Protein AF-X1TPT5-F1 (afdb_monomer_lite)

pLDDT: mean 90.14, std 8.75, range [55.34, 98.5]

Organism: NCBI:txid412755

Radius of gyration: 17.84 Å; chains: 1; bounding box: 41×44×54 Å

Sequence (217 aa):
YGFRPVYEFGQLGDITSLRATVYGDYRAWPNLPEQVDQLLGYGKPDIVAYSRADDLILFGVEETAAVPTGNQSLQRLERVWYAATKQIPFVYLMGEYGLHKDGGVRRTSIWPAYLSIKLSGQFTCPSLTLTYGDKEHYDDYNVGYGLQQTGQFVYLSLAKKAKLNVKTEEKNLYKAVFQGMAGFILNQMDEIAPFCPGKQMLEREDFAEFLASRIVS

Foldseek 3Di:
DDDWDWDKDADDAQPRIDIDTDDQDQVRDPPRQPVQVVLCVQNDANDWDADPVVRDTLAGEHEDLDAQDPCPLVVCVSSLLVCLVVLHAYEYEYAQWGQDPVRDIDGHDLVQLVSQLVSCQPSLHHRFYFYAADSVGTSDNVGDCRNVLVVLSVVVSVSVVSVHPCLVVQLVSQLVRLLVSLCSCLVCVVVPDVDDVCNVLSPDPCNSNVSSVSSSD

Secondary structure (DSSP, 8-state):
-----EEEE--BTTBS-EEEEP-SSGGGSTT--HHHHHHHHT---SEEEEETTTTEEEEEEEEE---S-TTTTTTTHHHHHHHHHTT--EEEEEESEEE-TTS-EEEPPSHHHHHHHHHHHHHSS-EEEEEE--SSSTT-TTSSSHHHHHHHHHHHHHHHHTT---HHHHHHHHHHHHHHHHHHHHHHHHHH-S--TTHHHHT-TTHHHHHHHHHH-

Structure (mmCIF, N/CA/C/O backbone):
data_AF-X1TPT5-F1
#
_entry.id   AF-X1TPT5-F1
#
loop_
_atom_site.group_PDB
_atom_site.id
_atom_site.type_symbol
_atom_site.label_atom_id
_atom_site.label_alt_id
_atom_site.label_comp_id
_atom_site.label_asym_id
_atom_site.label_entity_id
_atom_site.label_seq_id
_atom_site.pdbx_PDB_ins_code
_atom_site.Cartn_x
_atom_site.Cartn_y
_atom_site.Cartn_z
_atom_site.occupancy
_atom_site.B_iso_or_equiv
_atom_site.auth_seq_id
_atom_site.auth_comp_id
_atom_site.auth_asym_id
_atom_site.auth_atom_id
_atom_site.pdbx_PDB_model_num
ATOM 1 N N . TYR A 1 1 ? -3.551 -26.750 14.983 1.00 55.34 1 TYR A N 1
ATOM 2 C CA . TYR A 1 1 ? -4.004 -25.342 14.971 1.00 55.34 1 TYR A CA 1
ATOM 3 C C . TYR A 1 1 ? -3.626 -24.706 16.305 1.00 55.34 1 TYR A C 1
ATOM 5 O O . TYR A 1 1 ? -4.365 -24.902 17.258 1.00 55.34 1 TYR A O 1
ATOM 13 N N . GLY A 1 2 ? -2.440 -24.094 16.448 1.00 64.94 2 GLY A N 1
ATOM 14 C CA . GLY A 1 2 ? -1.827 -24.019 17.792 1.00 64.94 2 GLY A CA 1
ATOM 15 C C . GLY A 1 2 ? -0.926 -22.837 18.147 1.00 64.94 2 GLY A C 1
ATOM 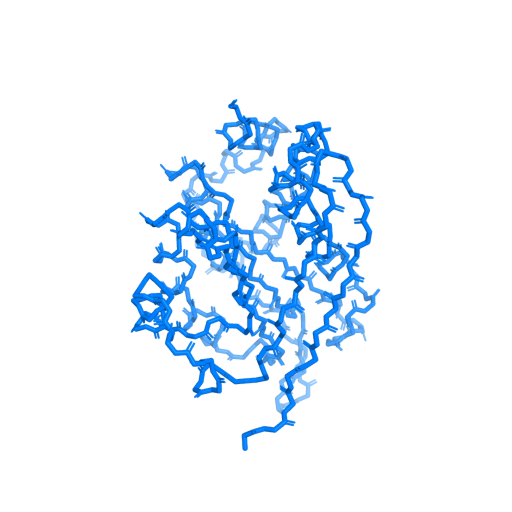16 O O . GLY A 1 2 ? -0.358 -22.869 19.228 1.00 64.94 2 GLY A O 1
ATOM 17 N N . PHE A 1 3 ? -0.805 -21.795 17.322 1.00 68.56 3 PHE A N 1
ATOM 18 C CA . PHE A 1 3 ? -0.099 -20.571 17.721 1.00 68.56 3 PHE A CA 1
ATOM 19 C C . PHE A 1 3 ? -1.057 -19.384 17.634 1.00 68.56 3 PHE A C 1
ATOM 21 O O . PHE A 1 3 ? -1.492 -19.008 16.544 1.00 68.56 3 PHE A O 1
ATOM 28 N N . ARG A 1 4 ? -1.457 -18.880 18.806 1.00 82.38 4 ARG A N 1
ATOM 29 C CA . ARG A 1 4 ? -2.383 -17.753 18.972 1.00 82.38 4 ARG A CA 1
ATOM 30 C C . ARG A 1 4 ? -1.859 -16.795 20.042 1.00 82.38 4 ARG A C 1
ATOM 32 O O . ARG A 1 4 ? -2.430 -16.750 21.135 1.00 82.38 4 ARG A O 1
ATOM 39 N N . PRO A 1 5 ? -0.726 -16.117 19.804 1.00 84.69 5 PRO A N 1
ATOM 40 C CA . PRO A 1 5 ? -0.197 -15.207 20.797 1.00 84.69 5 PRO A CA 1
ATOM 41 C C . PRO A 1 5 ? -1.187 -14.058 20.995 1.00 84.69 5 PRO A C 1
ATOM 43 O O . PRO A 1 5 ? -1.812 -13.557 20.053 1.00 84.69 5 PRO A O 1
ATOM 46 N N . VAL 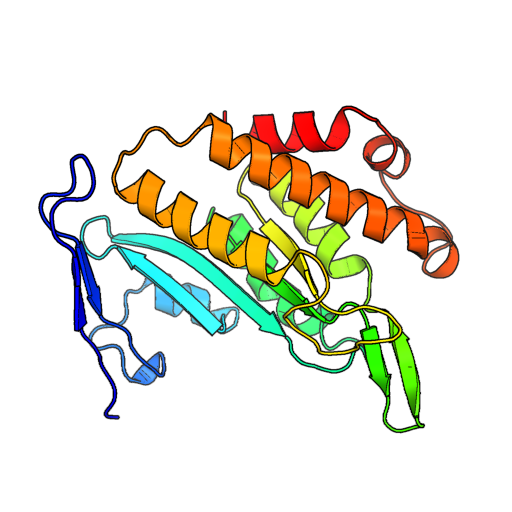A 1 6 ? -1.340 -13.688 22.258 1.00 87.00 6 VAL A N 1
ATOM 47 C CA . VAL A 1 6 ? -2.114 -12.532 22.678 1.00 87.00 6 VAL A CA 1
ATOM 48 C C . VAL A 1 6 ? -1.111 -11.514 23.182 1.00 87.00 6 VAL A C 1
ATOM 50 O O . VAL A 1 6 ? -0.386 -11.784 24.137 1.00 87.00 6 VAL A O 1
ATOM 53 N N . TYR A 1 7 ? -1.071 -10.364 22.526 1.00 84.38 7 TYR A N 1
ATOM 54 C CA . TYR A 1 7 ? -0.283 -9.223 22.958 1.00 84.38 7 TYR A CA 1
ATOM 55 C C . TYR A 1 7 ? -1.219 -8.221 23.611 1.00 84.38 7 TYR A C 1
ATOM 57 O O . TYR A 1 7 ? -2.241 -7.850 23.029 1.00 84.38 7 TYR A O 1
ATOM 65 N N . GLU A 1 8 ? -0.871 -7.803 24.820 1.00 83.31 8 GLU A N 1
ATOM 66 C CA . GLU A 1 8 ? -1.584 -6.765 25.549 1.00 83.31 8 GLU A CA 1
ATOM 67 C C . GLU A 1 8 ? -0.663 -5.566 25.696 1.00 83.31 8 GLU A C 1
ATOM 69 O O . GLU A 1 8 ? 0.465 -5.672 26.179 1.00 83.31 8 GLU A O 1
ATOM 74 N N . PHE A 1 9 ? -1.153 -4.425 25.242 1.00 79.50 9 PHE A N 1
ATOM 75 C CA . PHE A 1 9 ? -0.492 -3.146 25.386 1.00 79.50 9 PHE A CA 1
ATOM 76 C C . PHE A 1 9 ? -1.316 -2.311 26.361 1.00 79.50 9 PHE A C 1
ATOM 78 O O . PHE A 1 9 ? -2.552 -2.366 26.354 1.00 79.50 9 PHE A O 1
ATOM 85 N N . GLY A 1 10 ? -0.616 -1.556 27.207 1.00 75.00 10 GLY A N 1
ATOM 86 C CA . GLY A 1 10 ? -1.236 -0.594 28.111 1.00 75.00 10 GLY A CA 1
ATOM 87 C C . GLY A 1 10 ? -1.872 0.576 27.359 1.00 75.00 10 GLY A C 1
ATOM 88 O O . GLY A 1 10 ? -2.179 0.494 26.168 1.00 75.00 10 GLY A O 1
ATOM 89 N N . GLN A 1 11 ? -2.059 1.685 28.066 1.00 77.38 11 GLN A N 1
ATOM 90 C CA . GLN A 1 11 ? -2.708 2.855 27.497 1.00 77.38 11 GLN A CA 1
ATOM 91 C C . GLN A 1 11 ? -1.939 3.402 26.277 1.00 77.38 11 GLN A C 1
ATOM 93 O O . GLN A 1 11 ? -0.747 3.697 26.357 1.00 77.38 11 GLN A O 1
ATOM 98 N N . LEU A 1 12 ? -2.645 3.556 25.156 1.00 67.38 12 LEU A N 1
ATOM 99 C CA . LEU A 1 12 ? -2.163 4.118 23.893 1.00 67.38 12 LEU A CA 1
ATOM 100 C C . LEU A 1 12 ? -3.080 5.289 23.515 1.00 67.38 12 LEU A C 1
ATOM 102 O O . LEU A 1 12 ? -4.092 5.110 22.839 1.00 67.38 12 LEU A O 1
ATOM 106 N N . GLY A 1 13 ? -2.750 6.489 24.001 1.00 70.12 13 GLY A N 1
ATOM 107 C CA . GLY A 1 13 ? -3.634 7.654 23.886 1.00 70.12 13 GLY A CA 1
ATOM 108 C C . GLY A 1 13 ? -4.940 7.450 24.655 1.00 70.12 13 GLY A C 1
ATOM 109 O O . GLY A 1 13 ? -4.914 7.195 25.861 1.00 70.12 13 GLY A O 1
ATOM 110 N N . ASP A 1 14 ? -6.068 7.532 23.944 1.00 69.00 14 ASP A N 1
ATOM 111 C CA . ASP A 1 14 ? -7.414 7.314 24.495 1.00 69.00 14 ASP A CA 1
ATOM 112 C C . ASP A 1 14 ? -7.783 5.825 24.615 1.00 69.00 14 ASP A C 1
ATOM 114 O O . ASP A 1 14 ? -8.757 5.474 25.287 1.00 69.00 14 ASP A O 1
ATOM 118 N N . ILE A 1 15 ? -7.034 4.924 23.965 1.00 69.00 15 ILE A N 1
ATOM 119 C CA . ILE A 1 15 ? -7.212 3.484 24.166 1.00 69.00 15 ILE A CA 1
ATOM 120 C C . ILE A 1 15 ? -6.642 3.120 25.532 1.00 69.00 15 ILE A C 1
ATOM 122 O O . ILE A 1 15 ? -5.434 3.178 25.741 1.00 69.00 15 ILE A O 1
ATOM 126 N N . THR A 1 16 ? -7.510 2.687 26.444 1.00 67.06 16 THR A N 1
ATOM 127 C CA . THR A 1 16 ? -7.132 2.252 27.796 1.00 67.06 16 THR A CA 1
ATOM 128 C C . THR A 1 16 ? -6.373 0.924 27.801 1.00 67.06 16 THR A C 1
ATOM 130 O O . THR A 1 16 ? -5.506 0.723 28.650 1.00 67.06 16 THR A O 1
ATOM 133 N N . SER A 1 17 ? -6.653 0.036 26.843 1.00 74.12 17 SER A N 1
ATOM 134 C CA . SER A 1 17 ? -5.869 -1.173 26.572 1.00 74.12 17 SER A CA 1
ATOM 135 C C . SER A 1 17 ? -6.072 -1.672 25.137 1.00 74.12 17 SER A C 1
ATOM 137 O O . SER A 1 17 ? -7.185 -1.658 24.606 1.00 74.12 17 SER A O 1
ATOM 139 N N . LEU A 1 18 ? -4.992 -2.125 24.493 1.00 78.38 18 LEU A N 1
ATOM 140 C CA . LEU A 1 18 ? -5.043 -2.779 23.183 1.00 78.38 18 LEU A CA 1
ATOM 141 C C . LEU A 1 18 ? -4.699 -4.255 23.360 1.00 78.38 18 LEU A C 1
ATOM 143 O O . LEU A 1 18 ? -3.609 -4.592 23.813 1.00 78.38 18 LEU A O 1
ATOM 147 N N . ARG A 1 19 ? -5.609 -5.138 22.948 1.00 84.81 19 ARG A N 1
ATOM 148 C CA . ARG A 1 19 ? -5.369 -6.582 22.910 1.00 84.81 19 ARG A CA 1
ATOM 149 C C . ARG A 1 19 ? -5.350 -7.068 21.468 1.00 84.81 19 ARG A C 1
ATOM 151 O O . ARG A 1 19 ? -6.388 -7.098 20.809 1.00 84.81 19 ARG A O 1
ATOM 158 N N . ALA A 1 20 ? -4.185 -7.487 20.990 1.00 84.69 20 ALA A N 1
ATOM 159 C CA . ALA A 1 20 ? -4.019 -8.094 19.676 1.00 84.69 20 ALA A CA 1
ATOM 160 C C . ALA A 1 20 ? -3.959 -9.618 19.815 1.00 84.69 20 ALA A C 1
ATOM 162 O O . ALA A 1 20 ? -3.075 -10.153 20.479 1.00 84.69 20 ALA A O 1
ATOM 163 N N . THR A 1 21 ? -4.901 -10.326 19.191 1.00 88.50 21 THR A N 1
ATOM 164 C CA . THR A 1 21 ? -4.848 -11.791 19.069 1.00 88.50 21 THR A CA 1
ATOM 165 C C . THR A 1 21 ? -4.410 -12.136 17.658 1.00 88.50 21 THR A C 1
ATOM 167 O O . THR A 1 21 ? -5.124 -11.818 16.708 1.00 88.50 21 THR A O 1
ATOM 170 N N . VAL A 1 22 ? -3.251 -12.773 17.518 1.00 87.94 22 VAL A N 1
ATOM 171 C CA . VAL A 1 22 ? -2.716 -13.158 16.207 1.00 87.94 22 VAL A CA 1
ATOM 172 C C . VAL A 1 22 ? -3.123 -14.589 15.901 1.00 87.94 22 VAL A C 1
ATOM 174 O O . VAL A 1 22 ? -3.028 -15.466 16.756 1.00 87.94 22 VAL A O 1
ATOM 177 N N . TYR A 1 23 ? -3.556 -14.840 14.671 1.00 86.38 23 TYR A N 1
ATOM 178 C CA . TYR A 1 23 ? -3.860 -16.177 14.177 1.00 86.38 23 TYR A CA 1
ATOM 179 C C . TYR A 1 23 ? -2.885 -16.502 13.051 1.00 86.38 23 TYR A C 1
ATOM 181 O O . TYR A 1 23 ? -2.826 -15.768 12.074 1.00 86.38 23 TYR A O 1
ATOM 189 N N . GLY A 1 24 ? -2.124 -17.592 13.179 1.00 81.88 24 GLY A N 1
ATOM 190 C CA . GLY A 1 24 ? -1.138 -17.963 12.153 1.00 81.88 24 GLY A CA 1
ATOM 191 C C . GLY A 1 24 ? -1.735 -18.408 10.807 1.00 81.88 24 GLY A C 1
ATOM 192 O O . GLY A 1 24 ? -1.034 -18.418 9.809 1.00 81.88 24 GLY A O 1
ATOM 193 N N . ASP A 1 25 ? -3.013 -18.791 10.770 1.00 86.06 25 ASP A N 1
ATOM 194 C CA . ASP A 1 25 ? -3.762 -19.125 9.549 1.00 86.06 25 ASP A CA 1
ATOM 195 C C . ASP A 1 25 ? -5.214 -18.666 9.743 1.00 86.06 25 ASP A C 1
ATOM 197 O O . ASP A 1 25 ? -5.758 -18.805 10.844 1.00 86.06 25 ASP A O 1
ATOM 201 N N . TYR A 1 26 ? -5.867 -18.167 8.691 1.00 87.94 26 TYR A N 1
ATOM 202 C CA . TYR A 1 26 ? -7.267 -17.725 8.743 1.00 87.94 26 TYR A CA 1
ATOM 203 C C . TYR A 1 26 ? -8.233 -18.808 9.240 1.00 87.94 26 TYR A C 1
ATOM 205 O O . TYR A 1 26 ? -9.165 -18.513 9.983 1.00 87.94 26 TYR A O 1
ATOM 213 N N . ARG A 1 27 ? -7.977 -20.083 8.924 1.00 87.50 27 ARG A N 1
ATOM 214 C 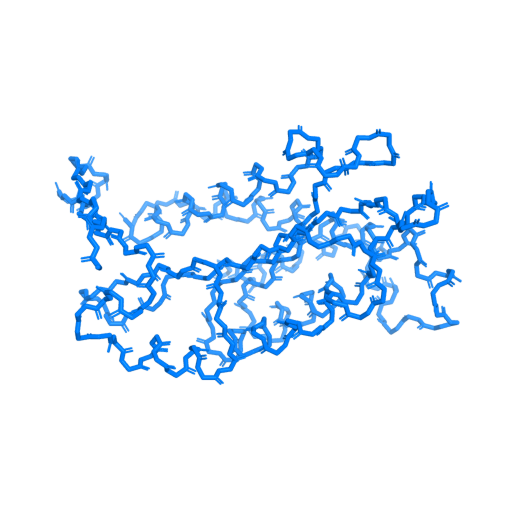CA . ARG A 1 27 ? -8.763 -21.237 9.405 1.00 87.50 27 ARG A CA 1
ATOM 215 C C . ARG A 1 27 ? -8.646 -21.439 10.912 1.00 87.50 27 ARG A C 1
ATOM 217 O O . ARG A 1 27 ? -9.457 -22.137 11.511 1.00 87.50 27 ARG A O 1
ATOM 224 N N . ALA A 1 28 ? -7.615 -20.867 11.534 1.00 87.88 28 ALA A N 1
ATOM 225 C CA . ALA A 1 28 ? -7.438 -20.895 12.975 1.00 87.88 28 ALA A CA 1
ATOM 226 C C . ALA A 1 28 ? -8.185 -19.757 13.687 1.00 87.88 28 ALA A C 1
ATOM 228 O O . ALA A 1 28 ? -8.147 -19.747 14.920 1.00 87.88 28 ALA A O 1
ATOM 229 N N . TRP A 1 29 ? -8.845 -18.836 12.975 1.00 89.00 29 TRP A N 1
ATOM 230 C CA . TRP A 1 29 ? -9.640 -17.758 13.564 1.00 89.00 29 TRP A CA 1
ATOM 231 C C . TRP A 1 29 ? -11.050 -18.259 13.918 1.00 89.00 29 TRP A C 1
ATOM 233 O O . TRP A 1 29 ? -11.865 -18.485 13.024 1.00 89.00 29 TRP A O 1
ATOM 243 N N . PRO A 1 30 ? -11.381 -18.448 15.211 1.00 85.44 30 PRO A N 1
ATOM 244 C CA . PRO A 1 30 ? -12.732 -18.835 15.598 1.00 85.44 30 PRO A CA 1
ATOM 245 C C . PRO A 1 30 ? -13.728 -17.718 15.261 1.00 85.44 30 PRO A C 1
ATOM 247 O O . PRO A 1 30 ? -13.453 -16.540 15.506 1.00 85.44 30 PRO A O 1
ATOM 250 N N . ASN A 1 31 ? -14.897 -18.099 14.741 1.00 88.06 31 ASN A N 1
ATOM 251 C CA . ASN A 1 31 ? -15.973 -17.180 14.352 1.00 88.06 31 ASN A CA 1
ATOM 252 C C . ASN A 1 31 ? -15.489 -16.083 13.394 1.00 88.06 31 ASN A C 1
ATOM 254 O O . ASN A 1 31 ? -15.699 -14.899 13.675 1.00 88.06 31 ASN A O 1
ATOM 258 N N . LEU A 1 32 ? -14.764 -16.467 12.335 1.00 90.62 32 LEU A N 1
ATOM 259 C CA . LEU A 1 32 ? -14.236 -15.553 11.319 1.00 90.62 32 LEU A CA 1
ATOM 260 C C . LEU A 1 32 ? -15.314 -14.523 10.916 1.00 90.62 32 LEU A C 1
ATOM 262 O O . LEU A 1 32 ? -16.426 -14.934 10.584 1.00 90.62 32 LEU A O 1
ATOM 266 N N . PRO A 1 33 ? -15.037 -13.207 11.002 1.00 93.75 33 PRO A N 1
ATOM 267 C CA . PRO A 1 33 ? -16.028 -12.198 10.645 1.00 93.75 33 PRO A CA 1
ATOM 268 C C . PRO A 1 33 ? -16.430 -12.302 9.174 1.00 93.75 33 PRO A C 1
ATOM 270 O O . PRO A 1 33 ? -15.569 -12.534 8.327 1.00 93.75 33 PRO A O 1
ATOM 273 N N . GLU A 1 34 ? -17.702 -12.052 8.863 1.00 94.12 34 GLU A N 1
ATOM 274 C CA . GLU A 1 34 ? -18.224 -12.158 7.493 1.00 94.12 34 GLU A CA 1
ATOM 275 C C . GLU A 1 34 ? -17.466 -11.250 6.516 1.00 94.12 34 GLU A C 1
ATOM 277 O O . GLU A 1 34 ? -17.096 -11.685 5.433 1.00 94.12 34 GLU A O 1
ATOM 282 N N . GLN A 1 35 ? -17.151 -10.013 6.912 1.00 93.44 35 GLN A N 1
ATOM 283 C CA . GLN A 1 35 ? -16.398 -9.086 6.060 1.00 93.44 35 GLN A CA 1
ATOM 284 C C . GLN A 1 35 ? -14.996 -9.614 5.720 1.00 93.44 35 GLN A C 1
ATOM 286 O O . GLN A 1 35 ? -14.506 -9.421 4.607 1.00 93.44 35 GLN A O 1
ATOM 291 N N . VAL A 1 36 ? -14.354 -10.301 6.674 1.00 94.38 36 VAL A N 1
ATOM 292 C CA . VAL A 1 36 ? -13.052 -10.938 6.450 1.00 94.38 36 VAL A CA 1
ATOM 293 C C . VAL A 1 36 ? -13.225 -12.148 5.539 1.00 94.38 36 VAL A C 1
ATOM 295 O O . VAL A 1 36 ? -12.469 -12.282 4.587 1.00 94.38 36 VAL A O 1
ATOM 298 N N . ASP A 1 37 ? -14.233 -12.990 5.765 1.00 94.62 37 ASP A N 1
ATOM 299 C CA . ASP A 1 37 ? -14.515 -14.149 4.908 1.00 94.62 37 ASP A CA 1
ATOM 300 C C . ASP A 1 37 ? -14.798 -13.740 3.451 1.00 94.62 37 ASP A C 1
ATOM 302 O O . ASP A 1 37 ? -14.217 -14.292 2.516 1.00 94.62 37 ASP A O 1
ATOM 306 N N . GLN A 1 38 ? -15.591 -12.682 3.254 1.00 93.19 38 GLN A N 1
ATOM 307 C CA . GLN A 1 38 ? -15.842 -12.092 1.939 1.00 93.19 38 GLN A CA 1
ATOM 308 C C . GLN A 1 38 ? -14.547 -11.603 1.278 1.00 93.19 38 GLN A C 1
ATOM 310 O O . GLN A 1 38 ? -14.343 -11.867 0.095 1.00 93.19 38 GLN A O 1
ATOM 315 N N . LEU A 1 39 ? -13.657 -10.925 2.018 1.00 93.50 39 LEU A N 1
ATOM 316 C CA . LEU A 1 39 ? -12.334 -10.532 1.513 1.00 93.50 39 LEU A CA 1
ATOM 317 C C . LEU A 1 39 ? -11.518 -11.756 1.081 1.00 93.50 39 LEU A C 1
ATOM 319 O O . LEU A 1 39 ? -10.993 -11.763 -0.030 1.00 93.50 39 LEU A O 1
ATOM 323 N N . LEU A 1 40 ? -11.480 -12.807 1.906 1.00 92.88 40 LEU A N 1
ATOM 324 C CA . LEU A 1 40 ? -10.761 -14.049 1.604 1.00 92.88 40 LEU A CA 1
ATOM 325 C C . LEU A 1 40 ? -11.305 -14.777 0.364 1.00 92.88 40 LEU A C 1
ATOM 327 O O . LEU A 1 40 ? -10.554 -15.509 -0.288 1.00 92.88 40 LEU A O 1
ATOM 331 N N . GLY A 1 41 ? -12.579 -14.564 0.019 1.00 91.69 41 GLY A N 1
ATOM 332 C CA . GLY A 1 41 ? -13.209 -15.072 -1.201 1.00 91.69 41 GLY A CA 1
ATOM 333 C C . GLY A 1 41 ? -12.649 -14.473 -2.499 1.00 91.69 41 GLY A C 1
ATOM 334 O O . GLY A 1 41 ? -12.661 -15.150 -3.524 1.00 91.69 41 GLY A O 1
ATOM 335 N N . TYR A 1 42 ? -12.102 -13.252 -2.453 1.00 89.31 42 TYR A N 1
ATOM 336 C CA . TYR A 1 42 ? -11.417 -12.591 -3.579 1.00 89.31 42 TYR A CA 1
ATOM 337 C C . TYR A 1 42 ? -9.892 -12.778 -3.541 1.00 89.31 42 TYR A C 1
ATOM 339 O O . TYR A 1 42 ? -9.167 -12.225 -4.362 1.00 89.31 42 TYR A O 1
ATOM 347 N N . GLY A 1 43 ? -9.399 -13.562 -2.585 1.00 85.38 43 GLY A N 1
ATOM 348 C CA . GLY A 1 43 ? -7.991 -13.870 -2.383 1.00 85.38 43 GLY A CA 1
ATOM 349 C C . GLY A 1 43 ? -7.572 -13.617 -0.941 1.00 85.38 43 GLY A C 1
ATOM 350 O O . GLY A 1 43 ? -8.261 -12.945 -0.187 1.00 85.38 43 GLY A O 1
ATOM 351 N N . LYS A 1 44 ? -6.453 -14.211 -0.528 1.00 89.88 44 LYS A N 1
ATOM 352 C CA . LYS A 1 44 ? -6.048 -14.272 0.881 1.00 89.88 44 LYS A CA 1
ATOM 353 C C . LYS A 1 44 ? -4.814 -13.397 1.103 1.00 89.88 44 LYS A C 1
ATOM 355 O O . LYS A 1 44 ? -3.727 -13.908 0.849 1.00 89.88 44 LYS A O 1
ATOM 360 N N . PRO A 1 45 ? -4.968 -12.132 1.550 1.00 92.69 45 PRO A N 1
ATOM 361 C CA . PRO A 1 45 ? -3.834 -11.322 1.982 1.00 92.69 45 PRO A CA 1
ATOM 362 C C . PRO A 1 45 ? -3.015 -12.072 3.027 1.00 92.69 45 PRO A C 1
ATOM 364 O O . PRO A 1 45 ? -3.574 -12.868 3.781 1.00 92.69 45 PRO A O 1
ATOM 367 N N . ASP A 1 46 ? -1.722 -11.810 3.127 1.00 91.88 46 ASP A N 1
ATOM 368 C CA . ASP A 1 46 ? -0.885 -12.437 4.153 1.00 91.88 46 ASP A CA 1
ATOM 369 C C . ASP A 1 46 ? -1.236 -11.932 5.555 1.00 91.88 46 ASP A C 1
ATOM 371 O O . ASP A 1 46 ? -1.201 -12.691 6.524 1.00 91.88 46 ASP A O 1
ATOM 375 N N . ILE A 1 47 ? -1.649 -10.665 5.664 1.00 94.38 47 ILE A N 1
ATOM 376 C CA . ILE A 1 47 ? -2.072 -10.052 6.924 1.00 94.38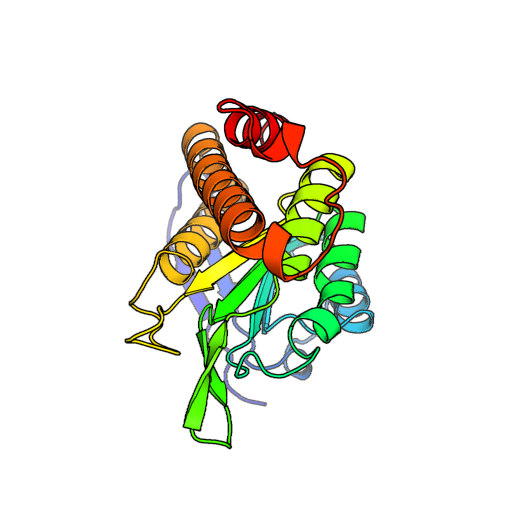 47 ILE A CA 1
ATOM 377 C C . ILE A 1 47 ? -3.398 -9.319 6.726 1.00 94.38 47 ILE A C 1
ATOM 379 O O . ILE A 1 47 ? -3.546 -8.499 5.823 1.00 94.38 47 ILE A O 1
ATOM 383 N N . VAL A 1 48 ? -4.345 -9.551 7.636 1.00 96.00 48 VAL A N 1
ATOM 384 C CA . VAL A 1 48 ? -5.559 -8.741 7.793 1.00 96.00 48 VAL A CA 1
ATOM 385 C C . VAL A 1 48 ? -5.686 -8.336 9.255 1.00 96.00 48 VAL A C 1
ATOM 387 O O . VAL A 1 48 ? -5.700 -9.187 10.146 1.00 96.00 48 VAL A O 1
ATOM 390 N N . ALA A 1 49 ? -5.815 -7.036 9.506 1.00 95.25 49 ALA A N 1
ATOM 391 C CA . ALA A 1 49 ? -6.137 -6.512 10.826 1.00 95.25 49 ALA A CA 1
ATOM 392 C C . ALA A 1 49 ? -7.632 -6.195 10.913 1.00 95.25 49 ALA A C 1
ATOM 394 O O . ALA A 1 49 ? -8.174 -5.477 10.077 1.00 95.25 49 ALA A O 1
ATOM 395 N N . TYR A 1 50 ? -8.298 -6.705 11.948 1.00 95.31 50 TYR A N 1
ATOM 396 C CA . TYR A 1 50 ? -9.736 -6.536 12.152 1.00 95.31 50 TYR A CA 1
ATOM 397 C C . TYR A 1 50 ? -10.040 -6.013 13.548 1.00 95.31 50 TYR A C 1
ATOM 399 O O . TYR A 1 50 ? -9.554 -6.562 14.541 1.00 95.31 50 TYR A O 1
ATOM 407 N N . SER A 1 51 ? -10.909 -5.010 13.641 1.00 92.44 51 SER A N 1
ATOM 408 C CA . SER A 1 51 ? -11.491 -4.591 14.906 1.00 92.44 51 SER A CA 1
ATOM 409 C C . SER A 1 51 ? -12.844 -5.260 15.117 1.00 92.44 51 SER A C 1
ATOM 411 O O . SER A 1 51 ? -13.817 -4.950 14.440 1.00 92.44 51 SER A O 1
ATOM 413 N N . ARG A 1 52 ? -12.924 -6.145 16.118 1.00 90.06 52 ARG A N 1
ATOM 414 C CA . ARG A 1 52 ? -14.194 -6.752 16.558 1.00 90.06 52 ARG A CA 1
ATOM 415 C C . ARG A 1 52 ? -15.155 -5.742 17.180 1.00 90.06 52 ARG A C 1
ATOM 417 O O . ARG A 1 52 ? -16.354 -5.954 17.107 1.00 90.06 52 ARG A O 1
ATOM 424 N N . ALA A 1 53 ? -14.631 -4.694 17.815 1.00 89.25 53 ALA A N 1
ATOM 425 C CA . ALA A 1 53 ? -15.449 -3.683 18.480 1.00 89.25 53 ALA A CA 1
ATOM 426 C C . ALA A 1 53 ? -16.198 -2.796 17.475 1.00 89.25 53 ALA A C 1
ATOM 428 O O . ALA A 1 53 ? -17.335 -2.420 17.733 1.00 89.25 53 ALA A O 1
ATOM 429 N N . ASP A 1 54 ? -15.563 -2.505 16.338 1.00 91.00 54 ASP A N 1
ATOM 430 C CA . ASP A 1 54 ? -16.130 -1.641 15.297 1.00 91.00 54 ASP A CA 1
ATOM 431 C C . ASP A 1 54 ? -16.739 -2.427 14.130 1.00 91.00 54 ASP A C 1
ATOM 433 O O . ASP A 1 54 ? -17.278 -1.820 13.213 1.00 91.00 54 ASP A O 1
ATOM 437 N N . ASP A 1 55 ? -16.598 -3.756 14.135 1.00 92.81 55 ASP A N 1
ATOM 438 C CA . ASP A 1 55 ? -16.917 -4.628 13.003 1.00 92.81 55 ASP A CA 1
ATOM 439 C C . ASP A 1 55 ? -16.281 -4.139 11.685 1.00 92.81 55 ASP A C 1
ATOM 441 O O . ASP A 1 55 ? -16.952 -3.951 10.675 1.00 92.81 55 ASP A O 1
ATOM 445 N N . LEU A 1 56 ? -14.970 -3.866 11.712 1.00 94.62 56 LEU A N 1
ATOM 446 C CA . LEU A 1 56 ? -14.264 -3.209 10.607 1.00 94.62 56 LEU A CA 1
ATOM 447 C C . LEU A 1 56 ? -12.888 -3.825 10.344 1.00 94.62 56 LEU A C 1
ATOM 449 O O . LEU A 1 56 ? -12.097 -4.052 11.267 1.00 94.62 56 LEU A O 1
ATOM 453 N N . ILE A 1 57 ? -12.561 -4.019 9.065 1.00 96.62 57 ILE A N 1
ATOM 454 C CA . ILE A 1 57 ? -11.196 -4.318 8.619 1.00 96.62 57 ILE A CA 1
ATOM 455 C C . ILE A 1 57 ? -10.378 -3.024 8.644 1.00 96.62 57 ILE A C 1
ATOM 457 O O . ILE A 1 57 ? -10.688 -2.070 7.939 1.00 96.62 57 ILE A O 1
ATOM 461 N N . LEU A 1 58 ? -9.322 -3.000 9.456 1.00 96.12 58 LEU A N 1
ATOM 462 C CA . LEU A 1 58 ? -8.452 -1.833 9.616 1.00 96.12 58 LEU A CA 1
ATOM 463 C C . LEU A 1 58 ? -7.504 -1.674 8.427 1.00 96.12 58 LEU A C 1
ATOM 465 O O . LEU A 1 58 ? -7.290 -0.558 7.965 1.00 96.12 58 LEU A O 1
ATOM 469 N N . PHE A 1 59 ? -6.930 -2.784 7.957 1.00 97.62 59 PHE A N 1
ATOM 470 C CA . PHE A 1 59 ? -6.078 -2.832 6.772 1.00 97.62 59 PHE A CA 1
ATOM 471 C C . PHE A 1 59 ? -5.820 -4.276 6.319 1.00 97.62 59 PHE A C 1
ATOM 473 O O . PHE A 1 59 ? -6.009 -5.227 7.088 1.00 97.62 59 PHE A O 1
ATOM 480 N N . GLY A 1 60 ? -5.321 -4.419 5.090 1.00 97.31 60 GLY A N 1
ATOM 481 C CA . GLY A 1 60 ? -4.710 -5.640 4.567 1.00 97.31 60 GLY A CA 1
ATOM 482 C C . GLY A 1 60 ? -3.266 -5.417 4.106 1.00 97.31 60 GLY A C 1
ATOM 483 O O . GLY A 1 60 ? -2.904 -4.324 3.670 1.00 97.31 60 GLY A O 1
ATOM 484 N N . VAL A 1 61 ? -2.444 -6.459 4.201 1.00 96.88 61 VAL A N 1
ATOM 485 C CA . VAL A 1 61 ? -1.106 -6.513 3.601 1.00 96.88 61 VAL A CA 1
ATOM 486 C C . VAL A 1 61 ? -0.995 -7.803 2.802 1.00 96.88 61 VAL A C 1
ATOM 488 O O . VAL A 1 61 ? -1.221 -8.888 3.336 1.00 96.88 61 VAL A O 1
ATOM 491 N N . GLU A 1 62 ? -0.653 -7.672 1.529 1.00 94.50 62 GLU A N 1
ATOM 492 C CA . GLU A 1 62 ? -0.158 -8.758 0.691 1.00 94.50 62 GLU A CA 1
ATOM 493 C C . GLU A 1 62 ? 1.349 -8.598 0.552 1.00 94.50 62 GLU A C 1
ATOM 495 O O . GLU A 1 62 ? 1.855 -7.509 0.275 1.00 94.50 62 GLU A O 1
ATOM 500 N N . GLU A 1 63 ? 2.054 -9.700 0.690 1.00 90.44 63 GLU A N 1
ATOM 501 C CA . GLU A 1 63 ? 3.471 -9.820 0.464 1.00 90.44 63 GLU A CA 1
ATOM 502 C C . GLU A 1 63 ? 3.709 -10.795 -0.693 1.00 90.44 63 GLU A C 1
ATOM 504 O O . GLU A 1 63 ? 3.042 -11.814 -0.874 1.00 90.44 63 GLU A O 1
ATOM 509 N N . THR A 1 64 ? 4.649 -10.475 -1.569 1.00 84.06 64 THR A N 1
ATOM 510 C CA . THR A 1 64 ? 5.058 -11.388 -2.632 1.00 84.06 64 THR A CA 1
ATOM 511 C C . THR A 1 64 ? 6.569 -11.402 -2.730 1.00 84.06 64 THR A C 1
ATOM 513 O O . THR A 1 64 ? 7.156 -10.623 -3.475 1.00 84.06 64 THR A O 1
ATOM 516 N N . ALA A 1 65 ? 7.169 -12.379 -2.050 1.00 67.62 65 ALA A N 1
ATOM 517 C CA . ALA A 1 65 ? 8.564 -12.789 -2.213 1.00 67.62 65 ALA A CA 1
ATOM 518 C C . ALA A 1 65 ? 8.826 -13.571 -3.514 1.00 67.62 65 ALA A C 1
ATOM 520 O O . ALA A 1 65 ? 9.812 -14.292 -3.645 1.00 67.62 65 ALA A O 1
ATOM 521 N N . ALA A 1 66 ? 7.894 -13.532 -4.467 1.00 60.94 66 ALA A N 1
ATOM 522 C CA . ALA A 1 66 ? 8.051 -14.290 -5.690 1.00 60.94 66 ALA A CA 1
ATOM 523 C C . ALA A 1 66 ? 8.978 -13.537 -6.643 1.00 60.94 66 ALA A C 1
ATOM 525 O O . ALA A 1 66 ? 8.741 -12.366 -6.944 1.00 60.94 66 ALA A O 1
ATOM 526 N N . VAL A 1 67 ? 9.994 -14.242 -7.148 1.00 59.81 67 VAL A N 1
ATOM 527 C CA . VAL A 1 67 ? 10.899 -13.751 -8.191 1.00 59.81 67 VAL A CA 1
ATOM 528 C C . VAL A 1 67 ? 10.066 -13.068 -9.287 1.00 59.81 67 VAL A C 1
ATOM 530 O O . VAL A 1 67 ? 9.109 -13.700 -9.754 1.00 59.81 67 VAL A O 1
ATOM 533 N N . PRO A 1 68 ? 10.394 -11.835 -9.728 1.00 61.66 68 PRO A N 1
ATOM 534 C CA . PRO A 1 68 ? 9.663 -11.085 -10.749 1.00 61.66 68 PRO A CA 1
ATOM 535 C C . PRO A 1 68 ? 9.776 -11.780 -12.112 1.00 61.66 68 PRO A C 1
ATOM 537 O O . PRO A 1 68 ? 10.524 -11.402 -13.012 1.00 61.66 68 PRO A O 1
ATOM 540 N N . THR A 1 69 ? 9.040 -12.877 -12.249 1.00 58.84 69 THR A N 1
ATOM 541 C CA . THR A 1 69 ? 9.052 -13.786 -13.384 1.00 58.84 69 THR A CA 1
ATOM 542 C C . THR A 1 69 ? 7.608 -14.012 -13.807 1.00 58.84 69 THR A C 1
ATOM 544 O O . THR A 1 69 ? 6.792 -14.600 -13.096 1.00 58.84 69 THR A O 1
ATOM 547 N N . GLY A 1 70 ? 7.267 -13.474 -14.976 1.00 62.12 70 GLY A N 1
ATOM 548 C CA . GLY A 1 70 ? 5.919 -13.553 -15.532 1.00 62.12 70 GLY A CA 1
ATOM 549 C C . GLY A 1 70 ? 4.885 -12.714 -14.773 1.00 62.12 70 GLY A C 1
ATOM 550 O O . GLY A 1 70 ? 5.182 -11.646 -14.248 1.00 62.12 70 GLY A O 1
ATOM 551 N N . ASN A 1 71 ? 3.646 -13.207 -14.737 1.00 72.94 71 ASN A N 1
ATOM 552 C CA . ASN A 1 71 ? 2.470 -12.461 -14.276 1.00 72.94 71 ASN A CA 1
ATOM 553 C C . ASN A 1 71 ? 2.150 -12.664 -12.785 1.00 72.94 71 ASN A C 1
ATOM 555 O O . ASN A 1 71 ? 1.040 -12.367 -12.357 1.00 72.94 71 ASN A O 1
ATOM 559 N N . GLN A 1 72 ? 3.076 -13.192 -11.981 1.00 73.56 72 GLN A N 1
ATOM 560 C CA . GLN A 1 72 ? 2.785 -13.570 -10.589 1.00 73.56 72 GLN A CA 1
ATOM 561 C C . GLN A 1 72 ? 2.401 -12.383 -9.701 1.00 73.56 72 GLN A C 1
ATOM 563 O O . GLN A 1 72 ? 1.540 -12.525 -8.831 1.00 73.56 72 GLN A O 1
ATOM 568 N N . SER A 1 73 ? 2.991 -11.210 -9.939 1.00 76.44 73 SER A N 1
ATOM 569 C CA . SER A 1 73 ? 2.576 -9.976 -9.269 1.00 76.44 73 SER A CA 1
ATOM 570 C C . SER A 1 73 ? 1.217 -9.464 -9.756 1.00 76.44 73 SER A C 1
ATOM 572 O O . SER A 1 73 ? 0.507 -8.771 -9.036 1.00 76.44 73 SER A O 1
ATOM 574 N N . LEU A 1 74 ? 0.808 -9.845 -10.969 1.00 84.94 74 LEU A N 1
ATOM 575 C CA . LEU A 1 74 ? -0.481 -9.469 -11.552 1.00 84.94 74 LEU A CA 1
ATOM 576 C C . LEU A 1 74 ? -1.624 -10.363 -11.053 1.00 84.94 74 LEU A C 1
ATOM 578 O O . LEU A 1 74 ? -2.750 -9.898 -10.911 1.00 84.94 74 LEU A O 1
ATOM 582 N N . GLN A 1 75 ? -1.330 -11.627 -10.733 1.00 82.88 75 GLN A N 1
ATOM 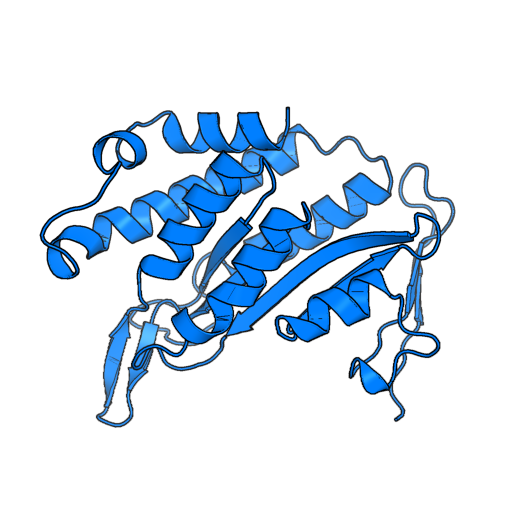583 C CA . GLN A 1 75 ? -2.295 -12.624 -10.243 1.00 82.88 75 GLN A CA 1
ATOM 584 C C . GLN A 1 75 ? -2.883 -12.304 -8.860 1.00 82.88 75 GLN A C 1
ATOM 586 O O . GLN A 1 75 ? -3.777 -13.003 -8.402 1.00 82.88 75 GLN A O 1
ATOM 591 N N . ARG A 1 76 ? -2.377 -11.278 -8.170 1.00 85.88 76 ARG A N 1
ATOM 592 C CA . ARG A 1 76 ? -2.859 -10.855 -6.845 1.00 85.88 76 ARG A CA 1
ATOM 593 C C . ARG A 1 76 ? -3.615 -9.530 -6.875 1.00 85.88 76 ARG A C 1
ATOM 595 O O . ARG A 1 76 ? -4.139 -9.102 -5.851 1.00 85.88 76 ARG A O 1
ATOM 602 N N . LEU A 1 77 ? -3.709 -8.883 -8.038 1.00 91.00 77 LEU A N 1
ATOM 603 C CA . LEU A 1 77 ? -4.285 -7.540 -8.160 1.00 91.00 77 LEU A CA 1
ATOM 604 C C . LEU A 1 77 ? -5.794 -7.492 -7.904 1.00 91.00 77 LEU A C 1
ATOM 606 O O . LEU A 1 77 ? -6.305 -6.455 -7.491 1.00 91.00 77 LEU A O 1
ATOM 610 N N . GLU A 1 78 ? -6.494 -8.610 -8.076 1.00 91.44 78 GLU A N 1
ATOM 611 C CA . GLU A 1 78 ? -7.887 -8.792 -7.649 1.00 91.44 78 GLU A CA 1
ATOM 612 C C . GLU A 1 78 ? -8.099 -8.496 -6.156 1.00 91.44 78 GLU A C 1
ATOM 614 O O . GLU A 1 78 ? -9.102 -7.880 -5.797 1.00 91.44 78 GLU A O 1
ATOM 619 N N . ARG A 1 79 ? -7.118 -8.831 -5.304 1.00 91.62 79 ARG A N 1
ATOM 620 C CA . ARG A 1 79 ? -7.152 -8.575 -3.855 1.00 91.62 79 ARG A CA 1
ATOM 621 C C . ARG A 1 79 ? -7.085 -7.082 -3.571 1.00 91.62 79 ARG A C 1
ATOM 623 O O . ARG A 1 79 ? -7.893 -6.560 -2.809 1.00 91.62 79 ARG A O 1
ATOM 630 N N . VAL A 1 80 ? -6.157 -6.397 -4.243 1.00 94.88 80 VAL A N 1
ATOM 631 C CA . VAL A 1 80 ? -5.963 -4.943 -4.133 1.00 94.88 80 VAL A CA 1
ATOM 632 C C . VAL A 1 80 ? -7.201 -4.201 -4.639 1.00 94.88 80 VAL A C 1
ATOM 634 O O . VAL A 1 80 ? -7.705 -3.299 -3.975 1.00 94.88 80 VAL A O 1
ATOM 637 N N . TRP A 1 81 ? -7.735 -4.613 -5.792 1.00 96.12 81 TRP A N 1
ATOM 638 C CA . TRP A 1 81 ? -8.956 -4.043 -6.356 1.00 96.12 81 TRP A CA 1
ATOM 639 C C . TRP A 1 81 ? -10.152 -4.218 -5.422 1.00 96.12 81 TRP A C 1
ATOM 641 O O . TRP A 1 81 ? -10.826 -3.233 -5.113 1.00 96.12 81 TRP A O 1
ATOM 651 N N . TYR A 1 82 ? -10.400 -5.440 -4.941 1.00 96.12 82 TYR A N 1
ATOM 652 C CA . TYR A 1 82 ? -11.532 -5.707 -4.061 1.00 96.12 82 TYR A CA 1
ATOM 653 C C . TYR A 1 82 ? -11.419 -4.910 -2.757 1.00 96.12 82 TYR A C 1
ATOM 655 O O . TYR A 1 82 ? -12.388 -4.251 -2.372 1.00 96.12 82 TYR A O 1
ATOM 663 N N . ALA A 1 83 ? -10.233 -4.883 -2.136 1.00 96.94 83 ALA A N 1
ATOM 664 C CA . ALA A 1 83 ? -9.966 -4.075 -0.948 1.00 96.94 83 ALA A CA 1
ATOM 665 C C . ALA A 1 83 ? -10.316 -2.596 -1.180 1.00 96.94 83 ALA A C 1
ATOM 667 O O . ALA A 1 83 ? -11.080 -2.019 -0.404 1.00 96.94 83 ALA A O 1
ATOM 668 N N . ALA A 1 84 ? -9.876 -2.013 -2.299 1.00 97.31 84 ALA A N 1
ATOM 669 C CA . ALA A 1 84 ? -10.200 -0.633 -2.650 1.00 97.31 84 ALA A CA 1
ATOM 670 C C . ALA A 1 84 ? -11.715 -0.401 -2.806 1.00 97.31 84 ALA A C 1
ATOM 672 O O . ALA A 1 84 ? -12.242 0.582 -2.285 1.00 97.31 84 ALA A O 1
ATOM 673 N N . THR A 1 85 ? -12.445 -1.326 -3.449 1.00 96.75 85 THR A N 1
ATOM 674 C CA . THR A 1 85 ? -13.912 -1.213 -3.607 1.00 96.75 85 THR A CA 1
ATOM 675 C C . THR A 1 85 ? -14.672 -1.250 -2.280 1.00 96.75 85 THR A C 1
ATOM 677 O O . THR A 1 85 ? -15.797 -0.758 -2.194 1.00 96.75 85 THR A O 1
ATOM 680 N N . LYS A 1 86 ? -14.058 -1.830 -1.244 1.00 96.38 86 LYS A N 1
ATOM 681 C CA . LYS A 1 86 ? -14.584 -1.914 0.121 1.00 96.38 86 LYS A CA 1
ATOM 682 C C . LYS A 1 86 ? -13.989 -0.863 1.056 1.00 96.38 86 LYS A C 1
ATOM 684 O O . LYS A 1 86 ? -14.248 -0.918 2.251 1.00 96.38 86 LYS A O 1
ATOM 689 N N . GLN A 1 87 ? -13.218 0.086 0.518 1.00 96.25 87 GLN A N 1
ATOM 690 C CA . GLN A 1 87 ? -12.488 1.100 1.282 1.00 96.25 87 GLN A CA 1
ATOM 691 C C . GLN A 1 87 ? -11.583 0.516 2.377 1.00 96.25 87 GLN A C 1
ATOM 693 O O . GLN A 1 87 ? -11.415 1.114 3.437 1.00 96.25 87 GLN A O 1
ATOM 698 N N . ILE A 1 88 ? -10.974 -0.638 2.113 1.00 97.62 88 ILE A N 1
ATOM 699 C CA . ILE A 1 88 ? -9.997 -1.261 3.003 1.00 97.62 88 ILE A CA 1
ATOM 700 C C . ILE A 1 88 ? -8.600 -0.753 2.617 1.00 97.62 88 ILE A C 1
ATOM 702 O O . ILE A 1 88 ? -8.145 -1.064 1.512 1.00 97.62 88 ILE A O 1
ATOM 706 N N . PRO A 1 89 ? -7.895 -0.021 3.505 1.00 97.94 89 PRO A N 1
ATOM 707 C CA . PRO A 1 89 ? -6.496 0.344 3.306 1.00 97.94 89 PRO A CA 1
ATOM 708 C C . PRO A 1 89 ? -5.642 -0.891 3.016 1.00 97.94 89 PRO A C 1
ATOM 710 O O . PRO A 1 89 ? -5.720 -1.881 3.749 1.00 97.94 89 PRO A O 1
ATOM 713 N N . PHE A 1 90 ? -4.821 -0.849 1.969 1.00 98.19 90 PHE A N 1
ATOM 714 C CA . PHE A 1 90 ? -4.108 -2.034 1.503 1.00 98.19 90 PHE A CA 1
ATOM 715 C C . PHE A 1 90 ? -2.667 -1.734 1.100 1.00 98.19 90 PHE A C 1
ATOM 717 O O . PHE A 1 90 ? -2.407 -0.796 0.344 1.00 98.19 90 PHE A O 1
ATOM 724 N N . VAL A 1 91 ? -1.739 -2.572 1.560 1.00 98.31 91 VAL A N 1
ATOM 725 C CA . VAL A 1 91 ? -0.347 -2.590 1.100 1.00 98.31 91 VAL A CA 1
ATOM 726 C C . VAL A 1 91 ? -0.096 -3.853 0.294 1.00 98.31 91 VAL A C 1
ATOM 728 O O . VAL A 1 91 ? -0.408 -4.952 0.739 1.00 98.31 91 VAL A O 1
ATOM 731 N N . TYR A 1 92 ? 0.517 -3.691 -0.871 1.00 96.50 92 TYR A N 1
ATOM 732 C CA . TYR A 1 92 ? 1.094 -4.765 -1.649 1.00 96.50 92 TYR A CA 1
ATOM 733 C C . TYR A 1 92 ? 2.621 -4.609 -1.689 1.00 96.50 92 TYR A C 1
ATOM 735 O O . TYR A 1 92 ? 3.146 -3.763 -2.414 1.00 96.50 92 TYR A O 1
ATOM 743 N N . LEU A 1 93 ? 3.328 -5.397 -0.878 1.00 95.12 93 LEU A N 1
ATOM 744 C CA . LEU A 1 93 ? 4.786 -5.401 -0.772 1.00 95.12 93 LEU A CA 1
ATOM 745 C C . LEU A 1 93 ? 5.389 -6.461 -1.699 1.00 95.12 93 LEU A C 1
ATOM 747 O O . LEU A 1 93 ? 4.979 -7.622 -1.681 1.00 95.12 93 LEU A O 1
ATOM 751 N N . MET A 1 94 ? 6.380 -6.079 -2.500 1.00 92.31 94 MET A N 1
ATOM 752 C CA . MET A 1 94 ? 6.976 -6.965 -3.500 1.00 92.31 94 MET A CA 1
ATOM 753 C C . MET A 1 94 ? 8.464 -6.684 -3.729 1.00 92.31 94 MET A C 1
ATOM 755 O O . MET A 1 94 ? 8.907 -5.548 -3.606 1.00 92.31 94 MET A O 1
ATOM 759 N N . GLY A 1 95 ? 9.239 -7.702 -4.102 1.00 91.56 95 GLY A N 1
ATOM 760 C CA . GLY A 1 95 ? 10.627 -7.495 -4.525 1.00 91.56 95 GLY A CA 1
ATOM 761 C C . GLY A 1 95 ? 10.688 -6.651 -5.803 1.00 91.56 95 GLY A C 1
ATOM 762 O O . GLY A 1 95 ? 9.959 -6.919 -6.765 1.00 91.56 95 GLY A O 1
ATOM 763 N N . GLU A 1 96 ? 11.538 -5.621 -5.829 1.00 90.31 96 GLU A N 1
ATOM 764 C CA . GLU A 1 96 ? 11.759 -4.820 -7.035 1.00 90.31 96 GLU A CA 1
ATOM 765 C C . GLU A 1 96 ? 12.516 -5.623 -8.088 1.00 90.31 96 GLU A C 1
ATOM 767 O O . GLU A 1 96 ? 12.182 -5.567 -9.271 1.00 90.31 96 GLU A O 1
ATOM 772 N N . TYR A 1 97 ? 13.512 -6.384 -7.645 1.00 90.44 97 TYR A N 1
ATOM 773 C CA . TYR A 1 97 ? 14.326 -7.256 -8.474 1.00 90.44 97 TYR A CA 1
ATOM 774 C C . TYR A 1 97 ? 14.335 -8.668 -7.907 1.00 90.44 97 TYR A C 1
ATOM 776 O O . TYR A 1 97 ? 14.200 -8.864 -6.704 1.00 90.44 97 TYR A O 1
ATOM 784 N N . GLY A 1 98 ? 14.548 -9.651 -8.777 1.00 87.50 98 GLY A N 1
ATOM 785 C CA . GLY A 1 98 ? 14.777 -11.026 -8.354 1.00 87.50 98 GLY A CA 1
ATOM 786 C C . GLY A 1 98 ? 15.482 -11.862 -9.406 1.00 87.50 98 GLY A C 1
ATOM 787 O O . GLY A 1 98 ? 15.497 -11.540 -10.602 1.00 87.50 98 GLY A O 1
ATOM 788 N N . LEU A 1 99 ? 16.096 -12.938 -8.922 1.00 85.12 99 LEU A N 1
ATOM 789 C CA . LEU A 1 99 ? 16.920 -13.843 -9.708 1.00 85.12 99 LEU A CA 1
ATOM 790 C C . LEU A 1 99 ? 16.065 -14.884 -10.436 1.00 85.12 99 LEU A C 1
ATOM 792 O O . LEU A 1 99 ? 15.509 -15.801 -9.831 1.00 85.12 99 LEU A O 1
ATOM 796 N N . HIS A 1 100 ? 15.978 -14.775 -11.757 1.00 83.06 100 HIS A N 1
ATOM 797 C CA . HIS A 1 100 ? 15.308 -15.773 -12.578 1.00 83.06 100 HIS A CA 1
ATOM 798 C C . HIS A 1 100 ? 16.115 -17.087 -12.619 1.00 83.06 100 HIS A C 1
ATOM 800 O O . HIS A 1 100 ? 17.325 -17.119 -12.405 1.00 83.06 100 HIS A O 1
ATOM 806 N N . LYS A 1 101 ? 15.442 -18.204 -12.929 1.00 80.75 101 LYS A N 1
ATOM 807 C CA . LYS A 1 101 ? 16.033 -19.559 -12.965 1.00 80.75 101 LYS A CA 1
ATOM 808 C C . LYS A 1 101 ? 17.200 -19.723 -13.952 1.00 80.75 101 LYS A C 1
ATOM 810 O O . LYS A 1 101 ? 17.935 -20.696 -13.854 1.00 80.75 101 LYS A O 1
ATOM 815 N N . ASP A 1 102 ? 17.335 -18.807 -14.908 1.00 82.88 102 ASP A N 1
ATOM 816 C CA . ASP A 1 102 ? 18.427 -18.744 -15.891 1.00 82.88 102 ASP A CA 1
ATOM 817 C C . ASP A 1 102 ? 19.649 -17.958 -15.374 1.00 82.88 102 ASP A C 1
ATOM 819 O O . ASP A 1 102 ? 20.619 -17.790 -16.106 1.00 82.88 102 ASP A O 1
ATOM 823 N N . GLY A 1 103 ? 19.609 -17.470 -14.129 1.00 83.38 103 GLY A N 1
ATOM 824 C CA . GLY A 1 103 ? 20.642 -16.625 -13.532 1.00 83.38 103 GLY A CA 1
ATOM 825 C C . GLY A 1 103 ? 20.518 -15.138 -13.886 1.00 83.38 103 GLY A C 1
ATOM 826 O O . GLY A 1 103 ? 21.326 -14.339 -13.420 1.00 83.38 103 GLY A O 1
ATOM 827 N N . GLY A 1 104 ? 19.523 -14.741 -14.687 1.00 86.00 104 GLY A N 1
ATOM 828 C CA . GLY A 1 104 ? 19.276 -13.344 -15.030 1.00 86.00 104 GLY A CA 1
ATOM 829 C C . GLY A 1 104 ? 18.533 -12.594 -13.924 1.00 86.00 104 GLY A C 1
ATOM 830 O O . GLY A 1 104 ? 17.551 -13.091 -13.377 1.00 86.00 104 GLY A O 1
ATOM 831 N N . VAL A 1 105 ? 18.953 -11.364 -13.631 1.00 87.69 105 VAL A N 1
ATOM 832 C CA . VAL A 1 105 ? 18.219 -10.466 -12.727 1.00 87.69 105 VAL A CA 1
ATOM 833 C C . VAL A 1 105 ? 17.121 -9.760 -13.511 1.00 87.69 105 VAL A C 1
ATOM 835 O O . VAL A 1 105 ? 17.381 -9.156 -14.554 1.00 87.69 105 VAL A O 1
ATOM 838 N N . ARG A 1 106 ? 15.886 -9.835 -13.016 1.00 87.00 106 ARG A N 1
ATOM 839 C CA . ARG A 1 106 ? 14.720 -9.193 -13.632 1.00 87.00 106 ARG A CA 1
ATOM 840 C C . ARG A 1 106 ? 14.112 -8.195 -12.670 1.00 87.00 106 ARG A C 1
ATOM 842 O O . ARG A 1 106 ? 14.167 -8.403 -11.463 1.00 87.00 106 ARG A O 1
ATOM 849 N N . ARG A 1 107 ? 13.531 -7.133 -13.221 1.00 88.88 107 ARG A N 1
ATOM 850 C CA . ARG A 1 107 ? 12.788 -6.127 -12.466 1.00 88.88 107 ARG A CA 1
ATOM 851 C C . ARG A 1 107 ? 11.295 -6.420 -12.518 1.00 88.88 107 ARG A C 1
ATOM 853 O O . ARG A 1 107 ? 10.802 -7.005 -13.484 1.00 88.88 107 ARG A O 1
ATOM 860 N N . THR A 1 108 ? 10.584 -6.046 -11.467 1.00 89.00 108 THR A N 1
ATOM 861 C CA . THR A 1 108 ? 9.156 -6.298 -11.335 1.00 89.00 108 THR A CA 1
ATOM 862 C C . THR A 1 108 ? 8.305 -5.366 -12.190 1.00 89.00 108 THR A C 1
ATOM 864 O O . THR A 1 108 ? 8.722 -4.284 -12.589 1.00 89.00 108 THR A O 1
ATOM 867 N N . SER A 1 109 ? 7.086 -5.808 -12.494 1.00 89.38 109 SER A N 1
ATOM 868 C CA . SER A 1 109 ? 6.168 -5.080 -13.368 1.00 89.38 109 SER A CA 1
ATOM 869 C C . SER A 1 109 ? 5.678 -3.769 -12.740 1.00 89.38 109 SER A C 1
ATOM 871 O O . SER A 1 109 ? 5.409 -3.713 -11.544 1.00 89.38 109 SER A O 1
ATOM 873 N N . ILE A 1 110 ? 5.457 -2.742 -13.569 1.00 92.19 110 ILE A N 1
ATOM 874 C CA . ILE A 1 110 ? 4.849 -1.459 -13.167 1.00 92.19 110 ILE A CA 1
ATOM 875 C C . ILE A 1 110 ? 3.345 -1.533 -12.890 1.00 92.19 110 ILE A C 1
ATOM 877 O O . ILE A 1 110 ? 2.795 -0.647 -12.235 1.00 92.19 110 ILE A O 1
ATOM 881 N N . TRP A 1 111 ? 2.651 -2.551 -13.406 1.00 93.38 111 TRP A N 1
ATOM 882 C CA . TRP A 1 111 ? 1.187 -2.592 -13.384 1.00 93.38 111 TRP A CA 1
ATOM 883 C C . TRP A 1 111 ? 0.575 -2.623 -11.977 1.00 93.38 111 TRP A C 1
ATOM 885 O O . TRP A 1 111 ? -0.434 -1.943 -11.791 1.00 93.38 111 TRP A O 1
ATOM 895 N N . PRO A 1 112 ? 1.161 -3.307 -10.973 1.00 94.38 112 PRO A N 1
ATOM 896 C CA . PRO A 1 112 ? 0.711 -3.194 -9.591 1.00 94.38 112 PRO A CA 1
ATOM 897 C C . PRO A 1 112 ? 0.754 -1.755 -9.067 1.00 94.38 112 PRO A C 1
ATOM 899 O O . PRO A 1 112 ? -0.237 -1.278 -8.526 1.00 94.38 112 PRO A O 1
ATOM 902 N N . ALA A 1 113 ? 1.861 -1.029 -9.251 1.00 95.75 113 ALA A N 1
ATOM 903 C CA . ALA A 1 113 ? 1.976 0.370 -8.819 1.00 95.75 113 ALA A CA 1
ATOM 904 C C . ALA A 1 113 ? 0.989 1.279 -9.566 1.00 95.75 113 ALA A C 1
ATOM 906 O O . ALA A 1 113 ? 0.312 2.119 -8.970 1.00 95.75 113 ALA A O 1
ATOM 907 N N . TYR A 1 114 ? 0.851 1.064 -10.874 1.00 95.81 114 TYR A N 1
ATOM 908 C CA . TYR A 1 114 ? -0.060 1.830 -11.714 1.00 95.81 114 TYR A CA 1
ATOM 909 C C . TYR A 1 114 ? -1.535 1.610 -11.333 1.00 95.81 114 TYR A C 1
ATOM 911 O O . TYR A 1 114 ? -2.307 2.569 -11.255 1.00 95.81 114 TYR A O 1
ATOM 919 N N . LEU A 1 115 ? -1.932 0.364 -11.047 1.00 96.38 115 LEU A N 1
ATOM 920 C CA . LEU A 1 115 ? -3.270 0.042 -10.553 1.00 96.38 115 LEU A CA 1
ATOM 921 C C . LEU A 1 115 ? -3.515 0.678 -9.180 1.00 96.38 115 LEU A C 1
ATOM 923 O O . LEU A 1 115 ? -4.532 1.342 -9.000 1.00 96.38 115 LEU A O 1
ATOM 927 N N . SER A 1 116 ? -2.575 0.528 -8.248 1.00 97.56 116 SER A N 1
ATOM 928 C CA . SER A 1 116 ? -2.638 1.089 -6.894 1.00 97.56 116 SER A CA 1
ATOM 929 C C . SER A 1 116 ? -2.885 2.599 -6.884 1.00 97.56 116 SER A C 1
ATOM 931 O O . SER A 1 116 ? -3.768 3.079 -6.170 1.00 97.56 116 SER A O 1
ATOM 933 N N . ILE A 1 117 ? -2.205 3.353 -7.754 1.00 97.81 117 ILE A N 1
ATOM 934 C CA . ILE A 1 117 ? -2.458 4.789 -7.941 1.00 97.81 117 ILE A CA 1
ATOM 935 C C . ILE A 1 117 ? -3.900 5.056 -8.397 1.00 97.81 117 ILE A C 1
ATOM 937 O O . ILE A 1 117 ? -4.582 5.917 -7.833 1.00 97.81 117 ILE A O 1
ATOM 941 N N . LYS A 1 118 ? -4.385 4.323 -9.409 1.00 97.06 118 LYS A N 1
ATOM 942 C CA . LYS A 1 118 ? -5.745 4.509 -9.937 1.00 97.06 118 LYS A CA 1
ATOM 943 C C . LYS A 1 118 ? -6.809 4.196 -8.894 1.00 97.06 118 LYS A C 1
ATOM 945 O O . LYS A 1 118 ? -7.741 4.979 -8.732 1.00 97.06 118 LYS A O 1
ATOM 950 N N . LEU A 1 119 ? -6.662 3.078 -8.188 1.00 97.75 119 LEU A N 1
ATOM 951 C CA . LEU A 1 119 ? -7.584 2.665 -7.133 1.00 97.75 119 LEU A CA 1
ATOM 952 C C . LEU A 1 119 ? -7.596 3.677 -5.988 1.00 97.75 119 LEU A C 1
ATOM 954 O O . LEU A 1 119 ? -8.672 4.092 -5.562 1.00 97.75 119 LEU A O 1
ATOM 958 N N . SER A 1 120 ? -6.416 4.152 -5.581 1.00 98.12 120 SER A N 1
ATOM 959 C CA . SER A 1 120 ? -6.282 5.178 -4.547 1.00 98.12 120 SER A CA 1
ATOM 960 C C . SER A 1 120 ? -7.011 6.469 -4.901 1.00 98.12 120 SER A C 1
ATOM 962 O O . SER A 1 120 ? -7.732 7.029 -4.075 1.00 98.12 120 SER A O 1
ATOM 964 N N . GLY A 1 121 ? -6.880 6.929 -6.148 1.00 96.19 121 GLY A N 1
ATOM 965 C CA . GLY A 1 121 ? -7.575 8.126 -6.619 1.00 96.19 121 GLY A CA 1
ATOM 966 C C . GLY A 1 121 ? -9.087 7.934 -6.761 1.00 96.19 121 GLY A C 1
ATOM 967 O O . GLY A 1 121 ? -9.857 8.823 -6.385 1.00 96.19 121 GLY A O 1
ATOM 968 N N . GLN A 1 122 ? -9.508 6.780 -7.285 1.00 96.50 122 GLN A N 1
ATOM 969 C CA . GLN A 1 122 ? -10.909 6.462 -7.565 1.00 96.50 122 GLN A CA 1
ATOM 970 C C . GLN A 1 122 ? -11.725 6.257 -6.286 1.00 96.50 122 GLN A C 1
ATOM 972 O O . GLN A 1 122 ? -12.810 6.821 -6.161 1.00 96.50 122 GLN A O 1
ATOM 977 N N . PHE A 1 123 ? -11.214 5.450 -5.355 1.00 97.56 123 PHE A N 1
ATOM 978 C CA . PHE A 1 123 ? -11.927 5.043 -4.141 1.00 97.56 123 PHE A CA 1
ATOM 979 C C . PHE A 1 123 ? -11.559 5.868 -2.908 1.00 97.56 123 PHE A C 1
ATOM 981 O O . PHE A 1 123 ? -12.106 5.616 -1.835 1.00 97.56 123 PHE A O 1
ATOM 988 N N . THR A 1 124 ? -10.636 6.831 -3.050 1.00 96.88 124 THR A N 1
ATOM 989 C CA . THR A 1 124 ? -10.141 7.681 -1.951 1.00 96.88 124 THR A CA 1
ATOM 990 C C . THR A 1 124 ? -9.694 6.859 -0.739 1.00 96.88 124 THR A C 1
ATOM 992 O O . THR A 1 124 ? -9.941 7.216 0.405 1.00 96.88 124 THR A O 1
ATOM 995 N N . CYS A 1 125 ? -9.060 5.719 -1.008 1.00 96.88 125 CYS A N 1
ATOM 996 C CA . CYS A 1 125 ? -8.626 4.734 -0.026 1.00 96.88 125 CYS A CA 1
ATOM 997 C C . CYS A 1 125 ? -7.216 4.274 -0.412 1.00 96.88 125 CYS A C 1
ATOM 999 O O . CYS A 1 125 ? -7.005 3.958 -1.583 1.00 96.88 125 CYS A O 1
ATOM 1001 N N . PRO A 1 126 ? -6.237 4.246 0.505 1.00 97.81 126 PRO A N 1
ATOM 1002 C CA . PRO A 1 126 ? -4.859 3.953 0.137 1.00 97.81 126 PRO A CA 1
ATOM 1003 C C . PRO A 1 126 ? -4.729 2.504 -0.348 1.00 97.81 126 PRO A C 1
ATOM 1005 O O . PRO A 1 126 ? -4.898 1.556 0.411 1.00 97.81 126 PRO A O 1
ATOM 1008 N N . SER A 1 127 ? -4.408 2.351 -1.628 1.00 98.19 127 SER A N 1
ATOM 1009 C CA . SER A 1 127 ? -3.901 1.121 -2.234 1.00 98.19 127 SER A CA 1
ATOM 1010 C C . SER A 1 127 ? -2.445 1.384 -2.589 1.00 98.19 127 SER A C 1
ATOM 1012 O O . SER A 1 127 ? -2.162 2.184 -3.480 1.00 98.19 127 SER A O 1
ATOM 1014 N N . LEU A 1 128 ? -1.523 0.796 -1.835 1.00 98.38 128 LEU A N 1
ATOM 1015 C CA . LEU A 1 128 ? -0.103 1.126 -1.880 1.00 98.38 128 LEU A CA 1
ATOM 1016 C C . LEU A 1 128 ? 0.681 -0.060 -2.424 1.00 98.38 128 LEU A C 1
ATOM 1018 O O . LEU A 1 128 ? 0.618 -1.141 -1.855 1.00 98.38 128 LEU A O 1
ATOM 1022 N N . THR A 1 129 ? 1.455 0.145 -3.483 1.00 97.19 129 THR A N 1
ATOM 1023 C CA . THR A 1 129 ? 2.447 -0.834 -3.940 1.00 97.19 129 THR A CA 1
ATOM 1024 C C . THR A 1 129 ? 3.817 -0.377 -3.480 1.00 97.19 129 THR A C 1
ATOM 1026 O O . THR A 1 129 ? 4.244 0.731 -3.798 1.00 97.19 129 THR A O 1
ATOM 1029 N N . LEU A 1 130 ? 4.499 -1.233 -2.733 1.00 96.19 130 LEU A N 1
ATOM 1030 C CA . LEU A 1 130 ? 5.794 -0.954 -2.135 1.00 96.19 130 LEU A CA 1
ATOM 1031 C C . LEU A 1 130 ? 6.808 -1.971 -2.633 1.00 96.19 130 LEU A C 1
ATOM 1033 O O . LEU A 1 130 ? 6.496 -3.158 -2.732 1.00 96.19 130 LEU A O 1
ATOM 1037 N N . THR A 1 131 ? 8.021 -1.505 -2.919 1.00 94.12 131 THR A N 1
ATOM 1038 C CA . THR A 1 131 ? 9.108 -2.369 -3.370 1.00 94.12 131 THR A CA 1
ATOM 1039 C C . THR A 1 131 ? 10.263 -2.418 -2.372 1.00 94.12 131 THR A C 1
ATOM 1041 O O . THR A 1 131 ? 10.543 -1.441 -1.671 1.00 94.12 131 THR A O 1
ATOM 1044 N N . TYR A 1 132 ? 10.910 -3.578 -2.277 1.00 93.00 132 TYR A N 1
ATOM 1045 C CA . TYR A 1 132 ? 12.151 -3.785 -1.526 1.00 93.00 132 TYR A CA 1
ATOM 1046 C C . TYR A 1 132 ? 13.204 -4.467 -2.406 1.00 93.00 132 TYR A C 1
ATOM 1048 O O . TYR A 1 132 ? 12.877 -5.027 -3.455 1.00 93.00 132 TYR A O 1
ATOM 1056 N N . GLY A 1 133 ? 14.460 -4.431 -1.973 1.00 91.25 133 GLY A N 1
ATOM 1057 C CA . GLY A 1 133 ? 15.593 -4.915 -2.750 1.00 91.25 133 GLY A CA 1
ATOM 1058 C C . GLY A 1 133 ? 15.981 -3.977 -3.894 1.00 91.25 133 GLY A C 1
ATOM 1059 O O . GLY A 1 133 ? 15.230 -3.091 -4.306 1.00 91.25 133 GLY A O 1
ATOM 1060 N N . ASP A 1 134 ? 17.178 -4.190 -4.427 1.00 91.50 134 ASP A N 1
ATOM 1061 C CA . ASP A 1 134 ? 17.676 -3.513 -5.622 1.00 91.50 134 ASP A CA 1
ATOM 1062 C C . ASP A 1 134 ? 18.327 -4.524 -6.583 1.00 91.50 134 ASP A C 1
ATOM 1064 O O . ASP A 1 134 ? 18.226 -5.739 -6.408 1.00 91.50 134 ASP A O 1
ATOM 1068 N N . LYS A 1 135 ? 18.959 -4.030 -7.650 1.00 89.75 135 LYS A N 1
ATOM 1069 C CA . LYS A 1 135 ? 19.565 -4.876 -8.686 1.00 89.75 135 LYS A CA 1
ATOM 1070 C C . LYS A 1 135 ? 20.720 -5.745 -8.161 1.00 89.75 135 LYS A C 1
ATOM 1072 O O . LYS A 1 135 ? 21.006 -6.782 -8.758 1.00 89.75 135 LYS A O 1
ATOM 1077 N N . GLU A 1 136 ? 21.391 -5.315 -7.096 1.00 91.31 136 GLU A N 1
ATOM 1078 C CA . GLU A 1 136 ? 22.564 -5.965 -6.497 1.00 91.31 136 GLU A CA 1
ATOM 1079 C C . GLU A 1 136 ? 22.172 -6.815 -5.278 1.00 91.31 136 GLU A C 1
ATOM 1081 O O . GLU A 1 136 ? 22.757 -7.872 -5.047 1.00 91.31 136 GLU A O 1
ATOM 1086 N N . HIS A 1 137 ? 21.127 -6.396 -4.565 1.00 90.12 137 HIS A N 1
ATOM 1087 C CA . HIS A 1 137 ? 20.584 -7.005 -3.355 1.00 90.12 137 HIS A CA 1
ATOM 1088 C C . HIS A 1 137 ? 19.128 -7.418 -3.594 1.00 90.12 137 HIS A C 1
ATOM 1090 O O . HIS A 1 137 ? 18.187 -6.910 -2.975 1.00 90.12 137 HIS A O 1
ATOM 1096 N N . TYR A 1 138 ? 18.932 -8.316 -4.558 1.00 85.69 138 TYR A N 1
ATOM 1097 C CA . TYR A 1 138 ? 17.614 -8.875 -4.827 1.00 85.69 138 TYR A CA 1
ATOM 1098 C C . TYR A 1 138 ? 17.117 -9.676 -3.615 1.00 85.69 138 TYR A C 1
ATOM 1100 O O . TYR A 1 138 ? 17.897 -10.338 -2.935 1.00 85.69 138 TYR A O 1
ATOM 1108 N N . ASP A 1 139 ? 15.816 -9.601 -3.342 1.00 80.81 139 ASP A N 1
ATOM 1109 C CA . ASP A 1 139 ? 15.154 -10.213 -2.181 1.00 80.81 139 ASP A CA 1
ATOM 1110 C C . ASP A 1 139 ? 15.663 -9.767 -0.783 1.00 80.81 139 ASP A C 1
ATOM 1112 O O . ASP A 1 139 ? 15.267 -10.351 0.229 1.00 80.81 139 ASP A O 1
ATOM 1116 N N . ASP A 1 140 ? 16.480 -8.709 -0.678 1.00 88.69 140 ASP A N 1
ATOM 1117 C CA . ASP A 1 140 ? 16.885 -8.148 0.619 1.00 88.69 140 ASP A CA 1
ATOM 1118 C C . ASP A 1 140 ? 15.850 -7.141 1.146 1.00 88.69 140 ASP A C 1
ATOM 1120 O O . ASP A 1 140 ? 15.741 -6.006 0.676 1.00 88.69 140 ASP A O 1
ATOM 1124 N N . TYR A 1 141 ? 15.099 -7.548 2.170 1.00 87.19 141 TYR A N 1
ATOM 1125 C CA . TYR A 1 141 ? 14.093 -6.713 2.837 1.00 87.19 141 TYR A CA 1
ATOM 1126 C C . TYR A 1 141 ? 14.663 -5.462 3.517 1.00 87.19 141 TYR A C 1
ATOM 1128 O O . TYR A 1 141 ? 13.903 -4.545 3.835 1.00 87.19 141 TYR A O 1
ATOM 1136 N N . ASN A 1 142 ? 15.972 -5.419 3.773 1.00 90.69 142 ASN A N 1
ATOM 1137 C CA . ASN A 1 142 ? 16.632 -4.269 4.388 1.00 90.69 142 ASN A CA 1
ATOM 1138 C C . ASN A 1 142 ? 17.048 -3.213 3.359 1.00 90.69 142 ASN A C 1
ATOM 1140 O O . ASN A 1 142 ? 17.482 -2.127 3.744 1.00 90.69 142 ASN A O 1
ATOM 1144 N N . VAL A 1 143 ? 16.922 -3.521 2.067 1.00 90.25 143 VAL A N 1
ATOM 1145 C CA . VAL A 1 143 ? 17.271 -2.623 0.970 1.00 90.25 143 VAL A CA 1
ATOM 1146 C C . VAL A 1 143 ? 16.007 -1.985 0.395 1.00 90.25 143 VAL A C 1
ATOM 1148 O O . VAL A 1 143 ? 14.988 -2.639 0.169 1.00 90.25 143 VAL A O 1
ATOM 1151 N N . GLY A 1 144 ? 16.073 -0.674 0.157 1.00 89.19 144 GLY A N 1
ATOM 1152 C CA . GLY A 1 144 ? 14.924 0.142 -0.233 1.00 89.19 144 GLY A CA 1
ATOM 1153 C C . GLY A 1 144 ? 14.075 0.592 0.962 1.00 89.19 144 GLY A C 1
ATOM 1154 O O . GLY A 1 144 ? 14.487 0.511 2.116 1.00 89.19 144 GLY A O 1
ATOM 1155 N N . TYR A 1 145 ? 12.878 1.111 0.677 1.00 91.88 145 TYR A N 1
ATOM 1156 C CA . TYR A 1 145 ? 11.997 1.706 1.695 1.00 91.88 145 TYR A CA 1
ATOM 1157 C C . TYR A 1 145 ? 10.699 0.922 1.925 1.00 91.88 145 TYR A C 1
ATOM 1159 O O . TYR A 1 145 ? 9.963 1.234 2.863 1.00 91.88 145 TYR A O 1
ATOM 1167 N N . GLY A 1 146 ? 10.406 -0.103 1.115 1.00 93.94 146 GLY A N 1
ATOM 1168 C CA . GLY A 1 146 ? 9.101 -0.764 1.115 1.00 93.94 146 GLY A CA 1
ATOM 1169 C C . GLY A 1 146 ? 8.721 -1.410 2.446 1.00 93.94 146 GLY A C 1
ATOM 1170 O O . GLY A 1 146 ? 7.608 -1.197 2.931 1.00 93.94 146 GLY A O 1
ATOM 1171 N N . LEU A 1 147 ? 9.635 -2.147 3.089 1.00 93.75 147 LEU A N 1
ATOM 1172 C CA . LEU A 1 147 ? 9.340 -2.773 4.384 1.00 93.75 147 LEU A CA 1
ATOM 1173 C C . LEU A 1 147 ? 9.160 -1.723 5.493 1.00 93.75 147 LEU A C 1
ATOM 1175 O O . LEU A 1 147 ? 8.203 -1.793 6.266 1.00 93.75 147 LEU A O 1
ATOM 1179 N N . GLN A 1 148 ? 10.032 -0.711 5.539 1.00 95.31 148 GLN A N 1
ATOM 1180 C CA . GLN A 1 148 ? 9.926 0.390 6.500 1.00 95.31 148 GLN A CA 1
ATOM 1181 C C . GLN A 1 148 ? 8.583 1.123 6.362 1.00 95.31 148 GLN A C 1
ATOM 1183 O O . GLN A 1 148 ? 7.893 1.353 7.356 1.00 95.31 148 GLN A O 1
ATOM 1188 N N . GLN A 1 149 ? 8.189 1.457 5.131 1.00 97.56 149 GLN A N 1
ATOM 1189 C CA . GLN A 1 149 ? 6.928 2.136 4.831 1.00 97.56 149 GLN A CA 1
ATOM 1190 C C . GLN A 1 149 ? 5.712 1.252 5.132 1.00 97.56 149 GLN A C 1
ATOM 1192 O O . GLN A 1 149 ? 4.702 1.758 5.619 1.00 97.56 149 GLN A O 1
ATOM 1197 N N . THR A 1 150 ? 5.818 -0.068 4.942 1.00 97.50 150 THR A N 1
ATOM 1198 C CA . THR A 1 150 ? 4.790 -1.030 5.378 1.00 97.50 150 THR A CA 1
ATOM 1199 C C . THR A 1 150 ? 4.616 -0.987 6.898 1.00 97.50 150 THR A C 1
ATOM 1201 O O . THR A 1 150 ? 3.494 -0.896 7.394 1.00 97.50 150 THR A O 1
ATOM 1204 N N . GLY A 1 151 ? 5.718 -0.974 7.654 1.00 95.62 151 GLY A N 1
ATOM 1205 C CA . GLY A 1 151 ? 5.681 -0.829 9.111 1.00 95.62 151 GLY A CA 1
ATOM 1206 C C . GLY A 1 151 ? 5.044 0.491 9.559 1.00 95.62 151 GLY A C 1
ATOM 1207 O O . GLY A 1 151 ? 4.201 0.497 10.458 1.00 95.62 151 GLY A O 1
ATOM 1208 N N . GLN A 1 152 ? 5.382 1.603 8.897 1.00 97.19 152 GLN A N 1
ATOM 1209 C CA . GLN A 1 152 ? 4.766 2.911 9.150 1.00 97.19 152 GLN A CA 1
ATOM 1210 C C . GLN A 1 152 ? 3.263 2.906 8.845 1.00 97.19 152 GLN A C 1
ATOM 1212 O O . GLN A 1 152 ? 2.483 3.418 9.643 1.00 97.19 152 GLN A O 1
ATOM 1217 N N . PHE A 1 153 ? 2.841 2.289 7.740 1.00 98.12 153 PHE A N 1
ATOM 1218 C CA . PHE A 1 153 ? 1.431 2.135 7.378 1.00 98.12 153 PHE A CA 1
ATOM 1219 C C . PHE A 1 153 ? 0.642 1.361 8.444 1.00 98.12 153 PHE A C 1
ATOM 1221 O O . PHE A 1 153 ? -0.423 1.808 8.880 1.00 98.12 153 PHE A O 1
ATOM 1228 N N . VAL A 1 154 ? 1.183 0.227 8.901 1.00 95.38 154 VAL A N 1
ATOM 1229 C CA . VAL A 1 154 ? 0.577 -0.584 9.967 1.00 95.38 154 VAL A CA 1
ATOM 1230 C C . VAL A 1 154 ? 0.460 0.231 11.253 1.00 95.38 154 VAL A C 1
ATOM 1232 O O . VAL A 1 154 ? -0.616 0.293 11.850 1.00 95.38 154 VAL A O 1
ATOM 1235 N N . TYR A 1 155 ? 1.544 0.901 11.655 1.00 93.56 155 TYR A N 1
ATOM 1236 C CA . TYR A 1 155 ? 1.554 1.762 12.834 1.00 93.56 155 TYR A CA 1
ATOM 1237 C C . TYR A 1 155 ? 0.488 2.861 12.749 1.00 93.56 155 TYR A C 1
ATOM 1239 O O . TYR A 1 155 ? -0.315 2.999 13.669 1.00 93.56 155 TYR A O 1
ATOM 1247 N N . LEU A 1 156 ? 0.436 3.606 11.643 1.00 95.12 156 LEU A N 1
ATOM 1248 C CA . LEU A 1 156 ? -0.503 4.714 11.462 1.00 95.12 156 LEU A CA 1
ATOM 1249 C C . LEU A 1 156 ? -1.958 4.241 11.438 1.00 95.12 156 LEU A C 1
ATOM 1251 O O . LEU A 1 156 ? -2.818 4.889 12.031 1.00 95.12 156 LEU A O 1
ATOM 1255 N N . SER A 1 157 ? -2.232 3.081 10.837 1.00 94.38 157 SER A N 1
ATOM 1256 C CA . SER A 1 157 ? -3.570 2.480 10.835 1.00 94.38 157 SER A CA 1
ATOM 1257 C C . SER A 1 157 ? -4.038 2.133 12.255 1.00 94.38 157 SER A C 1
ATOM 1259 O O . SER A 1 157 ? -5.174 2.425 12.639 1.00 94.38 157 SER A O 1
ATOM 1261 N N . LEU A 1 158 ? -3.145 1.566 13.073 1.00 90.50 158 LEU A N 1
ATOM 1262 C CA . LEU A 1 158 ? -3.420 1.272 14.482 1.00 90.50 158 LEU A CA 1
ATOM 1263 C C . LEU A 1 158 ? -3.536 2.551 15.326 1.00 90.50 158 LEU A C 1
ATOM 1265 O O . LEU A 1 158 ? -4.440 2.654 16.153 1.00 90.50 158 LEU A O 1
ATOM 1269 N N . ALA A 1 159 ? -2.675 3.543 15.096 1.00 89.75 159 ALA A N 1
ATOM 1270 C CA . ALA A 1 159 ? -2.704 4.832 15.782 1.00 89.75 159 ALA A CA 1
ATOM 1271 C C . ALA A 1 159 ? -4.003 5.605 15.496 1.00 89.75 159 ALA A C 1
ATOM 1273 O O . ALA A 1 159 ? -4.619 6.150 16.412 1.00 89.75 159 ALA A O 1
ATOM 1274 N N . LYS A 1 160 ? -4.479 5.576 14.246 1.00 90.56 160 LYS A N 1
ATOM 1275 C CA . LYS A 1 160 ? -5.772 6.142 13.839 1.00 90.56 160 LYS A CA 1
ATOM 1276 C C . LYS A 1 160 ? -6.935 5.435 14.529 1.00 90.56 160 LYS A C 1
ATOM 1278 O O . LYS A 1 160 ? -7.823 6.097 15.063 1.00 90.56 160 LYS A O 1
ATOM 1283 N N . LYS A 1 161 ? -6.900 4.098 14.611 1.00 88.56 161 LYS A N 1
ATOM 1284 C CA . LYS A 1 161 ? -7.866 3.330 15.417 1.00 88.56 161 LYS A CA 1
ATOM 1285 C C . LYS A 1 161 ? -7.800 3.711 16.902 1.00 88.56 161 LYS A C 1
ATOM 1287 O O . LYS A 1 161 ? -8.832 3.740 17.574 1.00 88.56 161 LYS A O 1
ATOM 1292 N N . ALA A 1 162 ? -6.615 4.068 17.391 1.00 86.81 162 ALA A N 1
ATOM 1293 C CA . ALA A 1 162 ? -6.396 4.601 18.730 1.00 86.81 162 ALA A CA 1
ATOM 1294 C C . ALA A 1 162 ? -6.780 6.072 18.925 1.00 86.81 162 ALA A C 1
ATOM 1296 O O . ALA A 1 162 ? -6.557 6.616 20.004 1.00 86.81 162 ALA A O 1
ATOM 1297 N N . LYS A 1 163 ? -7.393 6.698 17.912 1.00 88.25 163 LYS A N 1
ATOM 1298 C CA . LYS A 1 163 ? -7.805 8.109 17.910 1.00 88.25 163 LYS A CA 1
ATOM 1299 C C . LYS A 1 163 ? -6.645 9.085 18.129 1.00 88.25 163 LYS A C 1
ATOM 1301 O O . LYS A 1 163 ? -6.864 10.232 18.508 1.00 88.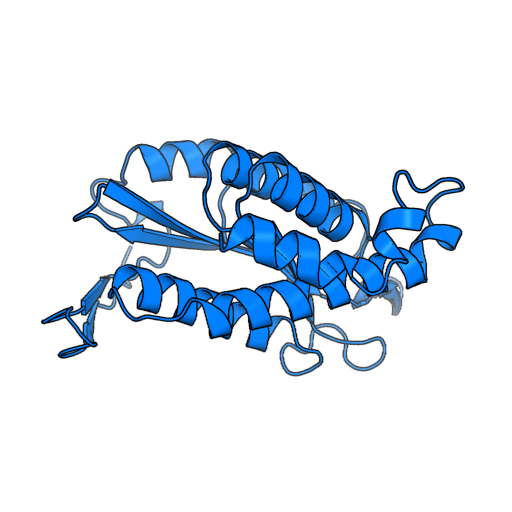25 163 LYS A O 1
ATOM 1306 N N . LEU A 1 164 ? -5.413 8.658 17.854 1.00 88.56 164 LEU A N 1
ATOM 1307 C CA . LEU A 1 164 ? -4.264 9.552 17.835 1.00 88.56 164 LEU A CA 1
ATOM 1308 C C . LEU A 1 164 ? -4.354 10.463 16.607 1.00 88.56 164 LEU A C 1
ATOM 1310 O O . LEU A 1 164 ? -4.721 10.022 15.515 1.00 88.56 164 LEU A O 1
ATOM 1314 N N . ASN A 1 165 ? -4.003 11.738 16.774 1.00 91.06 165 ASN A N 1
ATOM 1315 C CA . ASN A 1 165 ? -3.919 12.657 15.646 1.00 91.06 165 ASN A CA 1
ATOM 1316 C C . ASN A 1 165 ? -2.641 12.377 14.849 1.00 91.06 165 ASN A C 1
ATOM 1318 O O . ASN A 1 165 ? -1.575 12.862 15.208 1.00 91.06 165 ASN A O 1
ATOM 1322 N N . VAL A 1 166 ? -2.781 11.592 13.782 1.00 94.25 166 VAL A N 1
ATOM 1323 C CA . VAL A 1 166 ? -1.684 11.187 12.890 1.00 94.25 166 VAL A CA 1
ATOM 1324 C C . VAL A 1 166 ? -1.870 11.691 11.455 1.00 94.25 166 VAL A C 1
ATOM 1326 O O . VAL A 1 166 ? -1.317 11.133 10.509 1.00 94.25 166 VAL A O 1
ATOM 1329 N N . LYS A 1 167 ? -2.705 12.723 11.262 1.00 96.00 167 LYS A N 1
ATOM 1330 C CA . LYS A 1 167 ? -3.117 13.194 9.927 1.00 96.00 167 LYS A CA 1
ATOM 1331 C C . LYS A 1 167 ? -1.917 13.643 9.085 1.00 96.00 167 LYS A C 1
ATOM 1333 O O . LYS A 1 167 ? -1.850 13.364 7.889 1.00 96.00 167 LYS A O 1
ATOM 1338 N N . THR A 1 168 ? -0.967 14.338 9.705 1.00 97.50 168 THR A N 1
ATOM 1339 C CA . THR A 1 168 ? 0.228 14.852 9.023 1.00 97.50 168 THR A CA 1
ATOM 1340 C C . THR A 1 168 ? 1.170 13.714 8.636 1.00 97.50 168 THR A C 1
ATOM 1342 O O . THR A 1 168 ? 1.662 13.670 7.512 1.00 97.50 168 THR A O 1
ATOM 1345 N N . GLU A 1 169 ? 1.388 12.767 9.541 1.00 98.00 169 GLU A N 1
ATOM 1346 C CA . GLU A 1 169 ? 2.236 11.594 9.355 1.00 98.00 169 GLU A CA 1
ATOM 1347 C C . GLU A 1 169 ? 1.666 10.659 8.282 1.00 98.00 169 GLU A C 1
ATOM 1349 O O . GLU A 1 169 ? 2.403 10.222 7.400 1.00 98.00 169 GLU A O 1
ATOM 1354 N N . GLU A 1 170 ? 0.350 10.423 8.303 1.00 97.62 170 GLU A N 1
ATOM 1355 C CA . GLU A 1 170 ? -0.380 9.654 7.288 1.00 97.62 170 GLU A CA 1
ATOM 1356 C C . GLU A 1 170 ? -0.221 10.286 5.902 1.00 97.62 170 GLU A C 1
ATOM 1358 O O . GLU A 1 170 ? 0.172 9.619 4.941 1.00 97.62 170 GLU A O 1
ATOM 1363 N N . LYS A 1 171 ? -0.425 11.603 5.806 1.00 98.19 171 LYS A N 1
ATOM 1364 C CA . LYS A 1 171 ? -0.245 12.339 4.555 1.00 98.19 171 LYS A CA 1
ATOM 1365 C C . LYS A 1 171 ? 1.197 12.275 4.047 1.00 98.19 171 LYS A C 1
ATOM 1367 O O . LYS A 1 171 ? 1.409 12.063 2.853 1.00 98.19 171 LYS A O 1
ATOM 1372 N N . ASN A 1 172 ? 2.181 12.433 4.930 1.00 98.31 172 ASN A N 1
ATOM 1373 C CA . ASN A 1 172 ? 3.597 12.379 4.568 1.00 98.31 172 ASN A CA 1
ATOM 1374 C C . ASN A 1 172 ? 4.009 10.989 4.070 1.00 98.31 172 ASN A C 1
ATOM 1376 O O . ASN A 1 172 ? 4.710 10.897 3.060 1.00 98.31 172 ASN A O 1
ATOM 1380 N N . LEU A 1 173 ? 3.539 9.921 4.727 1.00 98.50 173 LEU A N 1
ATOM 1381 C CA . LEU A 1 173 ? 3.762 8.552 4.268 1.00 98.50 173 LEU A CA 1
ATOM 1382 C C . LEU A 1 173 ? 3.177 8.359 2.868 1.00 98.50 173 LEU A C 1
ATOM 1384 O O . LEU A 1 173 ? 3.896 7.969 1.950 1.00 98.50 173 LEU A O 1
ATOM 1388 N N . TYR A 1 174 ? 1.891 8.662 2.681 1.00 98.50 174 TYR A N 1
ATOM 1389 C CA . TYR A 1 174 ? 1.234 8.451 1.393 1.00 98.50 174 TYR A CA 1
ATOM 1390 C C . TYR A 1 174 ? 1.880 9.272 0.282 1.00 98.50 174 TYR A C 1
ATOM 1392 O O . TYR A 1 174 ? 2.091 8.746 -0.806 1.00 98.50 174 TYR A O 1
ATOM 1400 N N . LYS A 1 175 ? 2.281 10.517 0.552 1.00 98.44 175 LYS A N 1
ATOM 1401 C CA . LYS A 1 175 ? 3.039 11.328 -0.406 1.00 98.44 175 LYS A CA 1
ATOM 1402 C C . LYS A 1 175 ? 4.331 10.628 -0.826 1.00 98.44 175 LYS A C 1
ATOM 1404 O O . LYS A 1 175 ? 4.569 10.475 -2.021 1.00 98.44 175 LYS A O 1
ATOM 1409 N N . ALA A 1 176 ? 5.146 10.187 0.132 1.00 98.25 176 ALA A N 1
ATOM 1410 C CA . ALA A 1 176 ? 6.410 9.516 -0.165 1.00 98.25 176 ALA A CA 1
ATOM 1411 C C . ALA A 1 176 ? 6.192 8.234 -0.988 1.00 98.25 176 ALA A C 1
ATOM 1413 O O . ALA A 1 176 ? 6.899 7.993 -1.966 1.00 98.25 176 ALA A O 1
ATOM 1414 N N . VAL A 1 177 ? 5.169 7.450 -0.642 1.00 98.38 177 VAL A N 1
ATOM 1415 C CA . VAL A 1 177 ? 4.818 6.218 -1.357 1.00 98.38 177 VAL A CA 1
ATOM 1416 C C . VAL A 1 177 ? 4.303 6.505 -2.769 1.00 98.38 177 VAL A C 1
ATOM 1418 O O . VAL A 1 177 ? 4.758 5.877 -3.721 1.00 98.38 177 VAL A O 1
ATOM 1421 N N . PHE A 1 178 ? 3.405 7.478 -2.951 1.00 98.50 178 PHE A N 1
ATOM 1422 C CA . PHE A 1 178 ? 2.909 7.856 -4.279 1.00 98.50 178 PHE A CA 1
ATOM 1423 C C . PHE A 1 178 ? 4.008 8.424 -5.170 1.00 98.50 178 PHE A C 1
ATOM 1425 O O . PHE A 1 178 ? 4.021 8.137 -6.366 1.00 98.50 178 PHE A O 1
ATOM 1432 N N . GLN A 1 179 ? 4.952 9.170 -4.595 1.00 97.88 179 GLN A N 1
ATOM 1433 C CA . GLN A 1 179 ? 6.130 9.643 -5.312 1.00 97.88 179 GLN A CA 1
ATOM 1434 C C . GLN A 1 179 ? 7.016 8.471 -5.755 1.00 97.88 179 GLN A C 1
ATOM 1436 O O . GLN A 1 179 ? 7.421 8.422 -6.916 1.00 97.88 179 GLN A O 1
ATOM 1441 N N . GLY A 1 180 ? 7.254 7.496 -4.871 1.00 97.25 180 GLY A N 1
ATOM 1442 C CA . GLY A 1 180 ? 7.973 6.265 -5.202 1.00 97.25 180 GLY A CA 1
ATOM 1443 C C . GLY A 1 180 ? 7.292 5.467 -6.317 1.00 97.25 180 GLY A C 1
ATOM 1444 O O . GLY A 1 180 ? 7.935 5.123 -7.306 1.00 97.25 180 GLY A O 1
ATOM 1445 N N . MET A 1 181 ? 5.977 5.245 -6.222 1.00 97.62 181 MET A N 1
ATOM 1446 C CA . MET A 1 181 ? 5.205 4.535 -7.250 1.00 97.62 181 MET A CA 1
ATOM 1447 C C . MET A 1 181 ? 5.218 5.265 -8.598 1.00 97.62 181 MET A C 1
ATOM 1449 O O . MET A 1 181 ? 5.417 4.627 -9.630 1.00 97.62 181 MET A O 1
ATOM 1453 N N . ALA A 1 182 ? 5.037 6.589 -8.607 1.00 97.50 182 ALA A N 1
ATOM 1454 C CA . ALA A 1 182 ? 5.099 7.384 -9.832 1.00 97.50 182 ALA A CA 1
ATOM 1455 C C . ALA A 1 182 ? 6.487 7.298 -10.483 1.00 97.50 182 ALA A C 1
ATOM 1457 O O . ALA A 1 182 ? 6.583 7.010 -11.675 1.00 97.50 182 ALA A O 1
ATOM 1458 N N . GLY A 1 183 ? 7.558 7.456 -9.696 1.00 96.12 183 GLY A N 1
ATOM 1459 C CA . GLY A 1 183 ? 8.934 7.316 -10.174 1.00 96.12 183 GLY A CA 1
ATOM 1460 C C . GLY A 1 183 ? 9.234 5.916 -10.714 1.00 96.12 183 GLY A C 1
ATOM 1461 O O . GLY A 1 183 ? 9.816 5.782 -11.789 1.00 96.12 183 GLY A O 1
ATOM 1462 N N . PHE A 1 184 ? 8.773 4.872 -10.021 1.00 94.94 184 PHE A N 1
ATOM 1463 C CA . PHE A 1 184 ? 8.925 3.479 -10.444 1.00 94.94 184 PHE A CA 1
ATOM 1464 C C . PHE A 1 184 ? 8.253 3.201 -11.796 1.00 94.94 184 PHE A C 1
ATOM 1466 O O . PHE A 1 184 ? 8.844 2.540 -12.655 1.00 94.94 184 PHE A O 1
ATOM 1473 N N . ILE A 1 185 ? 7.045 3.738 -12.004 1.00 95.81 185 ILE A N 1
ATOM 1474 C CA . ILE A 1 185 ? 6.322 3.642 -13.277 1.00 95.81 185 ILE A CA 1
ATOM 1475 C C . ILE A 1 185 ? 7.081 4.398 -14.368 1.00 95.81 185 ILE A C 1
ATOM 1477 O O . ILE A 1 185 ? 7.383 3.818 -15.407 1.00 95.81 185 ILE A O 1
ATOM 1481 N N . LEU A 1 186 ? 7.413 5.672 -14.139 1.00 95.50 186 LEU A N 1
ATOM 1482 C CA . LEU A 1 186 ? 8.057 6.528 -15.141 1.00 95.50 186 LEU A CA 1
ATOM 1483 C C . LEU A 1 186 ? 9.424 5.996 -15.587 1.00 95.50 186 LEU A C 1
ATOM 1485 O O . LEU A 1 186 ? 9.765 6.129 -16.756 1.00 95.50 186 LEU A O 1
ATOM 1489 N N . ASN A 1 187 ? 10.172 5.351 -14.690 1.00 94.31 187 ASN A N 1
ATOM 1490 C CA . ASN A 1 187 ? 11.488 4.790 -14.994 1.00 94.31 187 ASN A CA 1
ATOM 1491 C C . ASN A 1 187 ? 11.437 3.613 -15.989 1.00 94.31 187 ASN A C 1
ATOM 1493 O O . ASN A 1 187 ? 12.413 3.378 -16.688 1.00 94.31 187 ASN A O 1
ATOM 1497 N N . GLN A 1 188 ? 10.319 2.887 -16.069 1.00 92.88 188 GLN A N 1
ATOM 1498 C CA . GLN A 1 188 ? 10.216 1.654 -16.868 1.00 92.88 188 GLN A CA 1
ATOM 1499 C C . GLN A 1 188 ? 9.169 1.716 -17.977 1.00 92.88 188 GLN A C 1
ATOM 1501 O O . GLN A 1 188 ? 9.167 0.886 -18.880 1.00 92.88 188 GLN A O 1
ATOM 1506 N N . MET A 1 189 ? 8.226 2.653 -17.894 1.00 92.25 189 MET A N 1
ATOM 1507 C CA . MET A 1 189 ? 7.031 2.642 -18.732 1.00 92.25 189 MET A CA 1
ATOM 1508 C C . MET A 1 189 ? 7.350 2.662 -20.228 1.00 92.25 189 MET A C 1
ATOM 1510 O O . MET A 1 189 ? 6.719 1.924 -20.980 1.00 92.25 189 MET A O 1
ATOM 1514 N N . ASP A 1 190 ? 8.353 3.436 -20.640 1.00 90.38 190 ASP A N 1
ATOM 1515 C CA . ASP A 1 190 ? 8.728 3.565 -22.052 1.00 90.38 190 ASP A CA 1
ATOM 1516 C C . ASP A 1 190 ? 9.342 2.267 -22.623 1.00 90.38 190 ASP A C 1
ATOM 1518 O O . ASP A 1 190 ? 9.313 2.052 -23.833 1.00 90.38 190 ASP A O 1
ATOM 1522 N N . GLU A 1 191 ? 9.829 1.363 -21.763 1.00 89.06 191 GLU A N 1
ATOM 1523 C CA . GLU A 1 191 ? 10.303 0.023 -22.142 1.00 89.06 191 GLU A CA 1
ATOM 1524 C C . GLU A 1 191 ? 9.166 -1.015 -22.187 1.00 89.06 191 GLU A C 1
ATOM 1526 O O . GLU A 1 191 ? 9.272 -2.036 -22.866 1.00 89.06 191 GLU A O 1
ATOM 1531 N N . ILE A 1 192 ? 8.074 -0.770 -21.453 1.00 86.69 192 ILE A N 1
ATOM 1532 C CA . ILE A 1 192 ? 6.989 -1.738 -21.227 1.00 86.69 192 ILE A CA 1
ATOM 1533 C C . ILE A 1 192 ? 5.807 -1.507 -22.172 1.00 86.69 192 ILE A C 1
ATOM 1535 O O . ILE A 1 192 ? 5.173 -2.471 -22.609 1.00 86.69 192 ILE A O 1
ATOM 1539 N N . ALA A 1 193 ? 5.467 -0.253 -22.474 1.00 86.88 193 ALA A N 1
ATOM 1540 C CA . ALA A 1 193 ? 4.319 0.076 -23.307 1.00 86.88 193 ALA A CA 1
ATOM 1541 C C . ALA A 1 193 ? 4.555 1.341 -24.149 1.00 86.88 193 ALA A C 1
ATOM 1543 O O . ALA A 1 193 ? 5.106 2.321 -23.656 1.00 86.88 193 ALA A O 1
ATOM 1544 N N . PRO A 1 194 ? 4.040 1.389 -25.393 1.00 86.94 194 PRO A N 1
ATOM 1545 C CA . PRO A 1 194 ? 4.169 2.568 -26.254 1.00 86.94 194 PRO A CA 1
ATOM 1546 C C . PRO A 1 194 ? 3.327 3.761 -25.776 1.00 86.94 194 PRO A C 1
ATOM 1548 O O . PRO A 1 194 ? 3.473 4.870 -26.286 1.00 86.94 194 PRO A O 1
ATOM 1551 N N . PHE A 1 195 ? 2.400 3.544 -24.837 1.00 87.56 195 PHE A N 1
ATOM 1552 C CA . PHE A 1 195 ? 1.512 4.575 -24.321 1.00 87.56 195 PHE A CA 1
ATOM 1553 C C . PHE A 1 195 ? 1.187 4.354 -22.843 1.00 87.56 195 PHE A C 1
ATOM 1555 O O . PHE A 1 195 ? 0.804 3.259 -22.431 1.00 87.56 195 PHE A O 1
ATOM 1562 N N . CYS A 1 196 ? 1.258 5.438 -22.070 1.00 87.56 196 CYS A N 1
ATOM 1563 C CA . CYS A 1 196 ? 0.917 5.478 -20.654 1.00 87.56 196 CYS A CA 1
ATOM 1564 C C . CYS A 1 196 ? -0.208 6.487 -20.403 1.00 87.56 196 CYS A C 1
ATOM 1566 O O . CYS A 1 196 ? 0.038 7.701 -20.377 1.00 87.56 196 CYS A O 1
ATOM 1568 N N . PRO A 1 197 ? -1.450 6.020 -20.190 1.00 88.62 197 PRO A N 1
ATOM 1569 C CA . PRO A 1 197 ? -2.537 6.914 -19.829 1.00 88.62 197 PRO A CA 1
ATOM 1570 C C . PRO A 1 197 ? -2.206 7.639 -18.519 1.00 88.62 197 PRO A C 1
ATOM 1572 O O . PRO A 1 197 ? -1.915 7.002 -17.506 1.00 88.62 197 PRO A O 1
ATOM 1575 N N . GLY A 1 198 ? -2.267 8.969 -18.528 1.00 89.69 198 GLY A N 1
ATOM 1576 C CA . GLY A 1 198 ? -1.969 9.778 -17.346 1.00 89.69 198 GLY A CA 1
ATOM 1577 C C . GLY A 1 198 ? -0.478 9.980 -17.051 1.00 89.69 198 GLY A C 1
ATOM 1578 O O . GLY A 1 198 ? -0.174 10.473 -15.970 1.00 89.69 198 GLY A O 1
ATOM 1579 N N . LYS A 1 199 ? 0.445 9.679 -17.984 1.00 93.44 199 LYS A N 1
ATOM 1580 C CA . LYS A 1 199 ? 1.890 9.970 -17.831 1.00 93.44 199 LYS A CA 1
ATOM 1581 C C . LYS A 1 199 ? 2.149 11.413 -17.382 1.00 93.44 199 LYS A C 1
ATOM 1583 O O . LYS A 1 199 ? 2.792 11.627 -16.366 1.00 93.44 199 LYS A O 1
ATOM 1588 N N . GLN A 1 200 ? 1.509 12.373 -18.051 1.00 94.00 200 GLN A N 1
ATOM 1589 C CA . GLN A 1 200 ? 1.588 13.800 -17.715 1.00 94.00 200 GLN A CA 1
ATOM 1590 C C . GLN A 1 200 ? 1.148 14.110 -16.278 1.00 94.00 200 GLN A C 1
ATOM 1592 O O . GLN A 1 200 ? 1.624 15.069 -15.687 1.00 94.00 200 GLN A O 1
ATOM 1597 N N . MET A 1 201 ? 0.224 13.327 -15.705 1.00 94.06 201 MET A N 1
ATOM 1598 C CA . MET A 1 201 ? -0.158 13.490 -14.302 1.00 94.06 201 MET A CA 1
ATOM 1599 C C . MET A 1 201 ? 0.928 12.959 -13.374 1.00 94.06 201 MET A C 1
ATOM 1601 O O . MET A 1 201 ? 1.238 13.631 -12.402 1.00 94.06 201 MET A O 1
ATOM 1605 N N . LEU A 1 202 ? 1.508 11.793 -13.680 1.00 95.56 202 LEU A N 1
ATOM 1606 C CA . LEU A 1 202 ? 2.595 11.199 -12.895 1.00 95.56 202 LEU A CA 1
ATOM 1607 C C . LEU A 1 202 ? 3.853 12.084 -12.876 1.00 95.56 202 LEU A C 1
ATOM 1609 O O . LEU A 1 202 ? 4.591 12.059 -11.900 1.00 95.56 202 LEU A O 1
ATOM 1613 N N . GLU A 1 203 ? 4.083 12.857 -13.940 1.00 95.50 203 GLU A N 1
ATOM 1614 C CA . GLU A 1 203 ? 5.225 13.773 -14.089 1.00 95.50 203 GLU A CA 1
ATOM 1615 C C . GLU A 1 203 ? 5.070 15.091 -13.314 1.00 95.50 203 GLU A C 1
ATOM 1617 O O . GLU A 1 203 ? 6.040 15.831 -13.161 1.00 95.50 203 GLU A O 1
ATOM 1622 N N . ARG A 1 204 ? 3.869 15.416 -12.818 1.00 97.38 204 ARG A N 1
ATOM 1623 C CA . ARG A 1 204 ? 3.662 16.650 -12.054 1.00 97.38 204 ARG A CA 1
ATOM 1624 C C . ARG A 1 204 ? 4.315 16.560 -10.678 1.00 97.38 204 ARG A C 1
ATOM 1626 O O . ARG A 1 204 ? 4.059 15.626 -9.922 1.00 97.38 204 ARG A O 1
ATOM 1633 N N . GLU A 1 205 ? 5.040 17.609 -10.300 1.00 95.44 205 GLU A N 1
ATOM 1634 C CA . GLU A 1 205 ? 5.680 17.722 -8.981 1.00 95.44 205 GLU A CA 1
ATOM 1635 C C . GLU A 1 205 ? 4.678 17.638 -7.815 1.00 95.44 205 GLU A C 1
ATOM 1637 O O . GLU A 1 205 ? 4.998 17.130 -6.741 1.00 95.44 205 GLU A O 1
ATOM 1642 N N . ASP A 1 206 ? 3.442 18.099 -8.027 1.00 97.19 206 ASP A N 1
ATOM 1643 C CA . ASP A 1 206 ? 2.383 18.109 -7.017 1.00 97.19 206 ASP A CA 1
ATOM 1644 C C . ASP A 1 206 ? 1.517 16.838 -7.007 1.00 97.19 206 ASP A C 1
ATOM 1646 O O . ASP A 1 206 ? 0.624 16.717 -6.169 1.00 97.19 206 ASP A O 1
ATOM 1650 N N . PHE A 1 207 ? 1.763 15.871 -7.896 1.00 97.50 207 PHE A N 1
ATOM 1651 C CA . PHE A 1 207 ? 0.899 14.700 -8.061 1.00 97.50 207 PHE A CA 1
ATOM 1652 C C . PHE A 1 207 ? 0.753 13.874 -6.780 1.00 97.50 207 PHE A C 1
ATOM 1654 O O . PHE A 1 207 ? -0.360 13.570 -6.343 1.00 97.50 207 PHE A O 1
ATOM 1661 N N . ALA A 1 208 ? 1.882 13.531 -6.160 1.00 97.62 208 ALA A N 1
ATOM 1662 C CA . ALA A 1 208 ? 1.900 12.728 -4.945 1.00 97.62 208 ALA A CA 1
ATOM 1663 C C . ALA A 1 208 ? 1.249 13.464 -3.761 1.00 97.62 208 ALA A C 1
ATOM 1665 O O . ALA A 1 208 ? 0.511 12.862 -2.983 1.00 97.62 208 ALA A O 1
ATOM 1666 N N . GLU A 1 209 ? 1.472 14.778 -3.660 1.00 97.81 209 GLU A N 1
ATOM 1667 C CA . GLU A 1 209 ? 0.857 15.649 -2.651 1.00 97.81 209 GLU A CA 1
ATOM 1668 C C . GLU A 1 209 ? -0.664 15.724 -2.825 1.00 97.81 209 GLU A C 1
ATOM 1670 O O . GLU A 1 209 ? -1.417 15.598 -1.854 1.00 97.81 209 GLU A O 1
ATOM 1675 N N . PHE A 1 210 ? -1.118 15.905 -4.067 1.00 97.25 210 PHE A N 1
ATOM 1676 C CA . PHE A 1 210 ? -2.529 15.941 -4.429 1.00 97.25 210 PHE A CA 1
ATOM 1677 C C . PHE A 1 210 ? -3.226 14.634 -4.048 1.00 97.25 210 PHE A C 1
ATOM 1679 O O . PHE A 1 210 ? -4.256 14.655 -3.369 1.00 97.25 210 PHE A O 1
ATOM 1686 N N . LEU A 1 211 ? -2.649 13.495 -4.441 1.00 97.06 211 LEU A N 1
ATOM 1687 C CA . LEU A 1 211 ? -3.248 12.190 -4.188 1.00 97.06 211 LEU A CA 1
ATOM 1688 C C . LEU A 1 211 ? -3.266 11.855 -2.691 1.00 97.06 211 LEU A C 1
ATOM 1690 O O . LEU A 1 211 ? -4.303 11.443 -2.176 1.00 97.06 211 LEU A O 1
ATOM 1694 N N . ALA A 1 212 ? -2.169 12.112 -1.971 1.00 98.00 212 ALA A N 1
ATOM 1695 C CA . ALA A 1 212 ? -2.113 11.931 -0.521 1.00 98.00 212 ALA A CA 1
ATOM 1696 C C . ALA A 1 212 ? -3.145 12.803 0.209 1.00 98.00 212 ALA A C 1
ATOM 1698 O O . ALA A 1 212 ? -3.865 12.318 1.080 1.00 98.00 212 ALA A O 1
ATOM 1699 N N . SER A 1 213 ? -3.273 14.076 -0.181 1.00 96.94 213 SER A N 1
ATOM 1700 C CA . SER A 1 213 ? -4.259 14.990 0.411 1.00 96.94 213 SER A CA 1
ATOM 1701 C C . SER A 1 213 ? -5.688 14.510 0.199 1.00 96.94 213 SER A C 1
ATOM 1703 O O . SER A 1 213 ? -6.490 14.612 1.116 1.00 96.94 213 SER A O 1
ATOM 1705 N N . ARG A 1 214 ? -6.001 13.970 -0.983 1.00 95.31 214 ARG A N 1
ATOM 1706 C CA . ARG A 1 214 ? -7.337 13.462 -1.323 1.00 95.31 214 ARG A CA 1
ATOM 1707 C C . ARG A 1 214 ? -7.744 12.226 -0.512 1.00 95.31 214 ARG A C 1
ATOM 1709 O O . ARG A 1 214 ? -8.930 11.980 -0.349 1.00 95.31 214 ARG A O 1
ATOM 1716 N N . ILE A 1 215 ? -6.781 11.431 -0.053 1.00 95.75 215 ILE A N 1
ATOM 1717 C CA . ILE A 1 215 ? -7.038 10.224 0.749 1.00 95.75 215 ILE A CA 1
ATOM 1718 C C . ILE A 1 215 ? -7.175 10.563 2.234 1.00 95.75 215 ILE A C 1
ATOM 1720 O O . ILE A 1 215 ? -7.950 9.938 2.950 1.00 95.75 215 ILE A O 1
ATOM 1724 N N . VAL A 1 216 ? -6.403 11.544 2.704 1.00 93.50 216 VAL A N 1
ATOM 1725 C CA . VAL A 1 216 ? -6.344 11.928 4.123 1.00 93.50 216 VAL A CA 1
ATOM 1726 C C . VAL A 1 216 ? -7.359 13.024 4.482 1.00 93.50 216 VAL A C 1
ATOM 1728 O O . VAL A 1 216 ? -7.567 13.296 5.667 1.00 93.50 216 VAL A O 1
ATOM 1731 N N . SER A 1 217 ? -7.966 13.685 3.487 1.00 79.25 217 SER A N 1
ATOM 1732 C CA . SER A 1 217 ? -8.924 14.790 3.661 1.00 79.25 217 SER A CA 1
ATOM 1733 C C . SER A 1 217 ? -10.109 14.384 4.519 1.00 79.25 217 SER A C 1
ATOM 1735 O O . SER A 1 217 ? -10.190 14.970 5.629 1.00 79.25 217 SER A O 1
#

=== Feature glossary ===
The record interleaves many kinds of information about one protein. Here is each kind framed as the question it answers.

Q: What does the local fold look like, residue by residue?
A: A 3Di character summarizes, for each residue, the relative orientation of the Cα frame of its nearest spatial neighbor. Because it encodes fold topology rather than chemistry, 3Di alignments detect remote structural similarity that sequence alignment misses.

Q: Which residues are in helices, strands, or loops?
A: Secondary structure is the local, repeating backbone conformation. DSSP classifies it into eight states by reading the hydrogen-bond network: three helix types (H, G, I), two β types (E, B), two non-regular types (T, S), and unstructured coil (-).

Q: How big and how compact is the whole molecule?
A: Three whole-structure scalars: the radius of gyration (RMS distance of Cα from centroid, in Å), the count of Cα–Cα contacts (pairs closer than 8 Å and separated by more than four residues in sequence — i.e. tertiary, not local, contacts), and the bounding-box dimensions. Together they distinguish compact globular folds from extended fibres or disordered chains.

Q: How confident is the AlphaFold model at each residue?
A: For AlphaFold models, the B-factor field carries pLDDT — the model's own estimate of local accuracy on a 0–100 scale. Regions with pLDDT<50 should be treated as essentially unmodeled; they often correspond to intrinsically disordered segments.

Q: What family and function is it annotated with?
A: Functional annotations link the protein to curated databases. InterPro entries identify conserved domains and families by matching the sequence against member-database signatures (Pfam, PROSITE, CDD, …). Gene Ontology (GO) terms describe molecular function, biological process, and cellular component in a controlled vocabulary. CATH places the structure in a hierarchical fold classification (Class/Architecture/Topology/Homologous-superfamily). The organism is the source species.

Q: What known structures does this most resemble?
A: Nearest PDB neighbors are the top structural matches found by Foldseek when searching this structure against the entire Protein Data Bank. Each hit reports a TM-score (0 to 1; >0.5 almost always implies the same fold) and an E-value. These are *structural* homologs — they may share no detectable sequence similarity.

Q: Which residues are buried vs exposed?
A: Solvent-accessible surface area (SASA) is the area in Å² traced out by the centre of a 1.4 Å probe sphere (a water molecule) rolled over the protein's van der Waals surface (Shrake–Rupley / Lee–Richards construction). Buried residues have near-zero SASA; fully exposed residues can exceed 200 Å². The total SASA scales roughly with the number of surface residues.

Q: What are the backbone torsion angles?
A: φ (phi) and ψ (psi) are the two rotatable backbone dihedrals per residue: φ is the C(i-1)–N–Cα–C torsion, ψ is the N–Cα–C–N(i+1) torsion, both in degrees on (−180°, 180°]. α-helical residues cluster near (−60°, −45°); β-strand residues near (−120°, +130°). A Ramachandran plot is simply a scatter of (φ, ψ) for every residue.

Q: Are the domains correctly placed relative to each other?
A: Predicted aligned error is AlphaFold's pairwise confidence. Unlike pLDDT (per-residue), PAE is per-residue-pair and captures whether two parts of the structure are correctly placed relative to each other. Units are ångströms of expected positional error.

Q: What if only a Cα trace is available?
A: P-SEA three-state annotation labels each residue as helix, strand, or coil based purely on the geometry of the Cα trace. It serves as a fallback when the full backbone (and thus DSSP) is unavailable.

Q: What is the amino-acid chain?
A: This is the polypeptide sequence — one letter per residue, N-terminus first. Length ranges from a few dozen residues for small domains to over a thousand for large multi-domain proteins.

Q: What do the rendered images show?
A: The six renders are orthographic views along the three Cartesian axes in both directions. Representation (cartoon, sticks, or surface) and color scheme (sequence-rainbow or by-chain) vary across proteins so the training set covers all the common visualization conventions.

Q: What do the diagnostic plots show?
A: Plot images: a contact map (which residues are close in 3D, as an N×N binary image), a Ramachandran scatter (backbone torsion angles, revealing secondary-structure composition at a glance), and — for AlphaFold structures — a PAE heatmap (pairwise prediction confidence).

Q: How mobile is each atom in the crystal?
A: B-factor (Debye–Waller factor) reflects atomic displacement in the crystal lattice. It is an experimental observable (units Å²), not a prediction; low values mean the atom is pinned down, high values mean it moves or is heterogeneous across the crystal.

Q: Where is each backbone atom in 3D?
A: The mmCIF table is the protein's shape written out atom by atom. For each backbone N, Cα, C, and carbonyl O, it records an (x, y, z) coordinate triple in Å plus the residue type, chain letter, and residue number.